Protein AF-E3S0K4-F1 (afdb_monomer_lite)

Organism: Pyrenophora teres f. teres (strain 0-1) (NCBI:txid861557)

pLDDT: mean 74.63, std 9.48, range [44.75, 89.19]

InterPro domains:
  IPR005828 Major facilitator, sugar transporter-like [PF00083] (2-186)
  IPR036259 MFS transporter superfamily [G3DSA:1.20.1250.20] (1-187)
  IPR036259 MFS transporter superfamily [SSF103473] (3-163)
  IPR050360 Major Facilitator Superfamily Sugar Transporters [PTHR48022] (2-186)

Structure (mmCIF, N/CA/C/O backbone):
data_AF-E3S0K4-F1
#
_entry.id   AF-E3S0K4-F1
#
loop_
_atom_site.group_PDB
_atom_site.id
_atom_site.type_symbol
_atom_site.label_atom_id
_atom_site.label_alt_id
_atom_site.label_comp_id
_atom_site.label_asym_id
_atom_site.label_entity_id
_atom_site.label_seq_id
_atom_site.pdbx_PDB_ins_code
_atom_site.Cartn_x
_atom_site.Cartn_y
_atom_site.Cartn_z
_atom_site.occupancy
_atom_site.B_iso_or_equiv
_atom_site.auth_seq_id
_atom_site.auth_comp_id
_atom_site.auth_asym_id
_atom_site.auth_atom_id
_atom_site.pdbx_PDB_model_num
ATOM 1 N N . MET A 1 1 ? -20.816 -3.862 -10.259 1.00 51.91 1 MET A N 1
ATOM 2 C CA . MET A 1 1 ? -21.942 -4.823 -10.329 1.00 51.91 1 MET A CA 1
ATOM 3 C C . MET A 1 1 ? -21.610 -6.116 -9.581 1.00 51.91 1 MET A C 1
ATOM 5 O O . MET A 1 1 ? -22.264 -6.373 -8.584 1.00 51.91 1 MET A O 1
ATOM 9 N N . VAL A 1 2 ? -20.545 -6.853 -9.931 1.00 68.25 2 VAL A N 1
ATOM 10 C CA . VAL A 1 2 ? -20.122 -8.075 -9.196 1.00 68.25 2 VAL A CA 1
ATOM 11 C C . VAL A 1 2 ? -19.828 -7.824 -7.703 1.00 68.25 2 VAL A C 1
ATOM 13 O O . VAL A 1 2 ? -20.267 -8.593 -6.857 1.00 68.25 2 VAL A O 1
ATOM 16 N N . LEU A 1 3 ? -19.185 -6.699 -7.358 1.00 69.00 3 LEU A N 1
ATOM 17 C CA . LEU A 1 3 ? -18.918 -6.324 -5.958 1.00 69.00 3 LEU A CA 1
ATOM 18 C C . LEU A 1 3 ? -20.193 -6.083 -5.124 1.00 69.00 3 LEU A C 1
ATOM 20 O O . LEU A 1 3 ? -20.216 -6.416 -3.946 1.00 69.00 3 LEU A O 1
ATOM 24 N N . LEU A 1 4 ? -21.263 -5.552 -5.732 1.00 71.69 4 LEU A N 1
ATOM 25 C CA . LEU A 1 4 ? -22.536 -5.302 -5.036 1.00 71.69 4 LEU A CA 1
ATOM 26 C C . LEU A 1 4 ? -23.267 -6.609 -4.712 1.00 71.69 4 LEU A C 1
ATOM 28 O O . LEU A 1 4 ? -23.851 -6.733 -3.644 1.00 71.69 4 LEU A O 1
ATOM 32 N N . ILE A 1 5 ? -23.188 -7.594 -5.611 1.00 74.62 5 ILE A N 1
ATOM 33 C CA . ILE A 1 5 ? -23.766 -8.927 -5.399 1.00 74.62 5 ILE A CA 1
ATOM 34 C C . ILE A 1 5 ? -22.971 -9.681 -4.320 1.00 74.62 5 ILE A C 1
ATOM 36 O O . ILE A 1 5 ? -23.561 -10.320 -3.452 1.00 74.62 5 ILE A O 1
ATOM 40 N N . GLY A 1 6 ? -21.639 -9.548 -4.322 1.00 68.62 6 GLY A N 1
ATOM 41 C CA . GLY A 1 6 ? -20.768 -10.140 -3.303 1.00 68.62 6 GLY A CA 1
ATOM 42 C C . GLY A 1 6 ? -21.002 -9.590 -1.891 1.00 68.62 6 GLY A C 1
ATOM 43 O O . GLY A 1 6 ? -20.913 -10.346 -0.929 1.00 68.62 6 GLY A O 1
ATOM 44 N N . CYS A 1 7 ? -21.382 -8.315 -1.750 1.00 68.62 7 CYS A N 1
ATOM 45 C CA . CYS A 1 7 ? -21.678 -7.712 -0.444 1.00 68.62 7 CYS A CA 1
ATOM 46 C C . CYS A 1 7 ? -22.851 -8.368 0.300 1.00 68.62 7 CYS A C 1
ATOM 48 O O . CYS A 1 7 ? -22.870 -8.309 1.522 1.00 68.62 7 CYS A O 1
ATOM 50 N N . ILE A 1 8 ? -23.792 -9.016 -0.395 1.00 69.25 8 ILE A N 1
ATOM 51 C CA . ILE A 1 8 ? -24.928 -9.709 0.243 1.00 69.25 8 ILE A CA 1
ATOM 52 C C . ILE A 1 8 ? -24.454 -10.963 1.003 1.00 69.25 8 ILE A C 1
ATOM 54 O O . ILE A 1 8 ? -25.080 -11.384 1.970 1.00 69.25 8 ILE A O 1
ATOM 58 N N . TRP A 1 9 ? -23.333 -11.553 0.576 1.00 68.12 9 TRP A N 1
ATOM 59 C CA . TRP A 1 9 ? -22.774 -12.782 1.147 1.00 68.12 9 TRP A CA 1
ATOM 60 C C . TRP A 1 9 ? -21.689 -12.521 2.195 1.00 68.12 9 TRP A C 1
ATOM 62 O O . TRP A 1 9 ? -21.294 -13.435 2.920 1.00 68.12 9 TRP A O 1
ATOM 72 N N . VAL A 1 10 ? -21.191 -11.286 2.282 1.00 69.88 10 VAL A N 1
ATOM 73 C CA . VAL A 1 10 ? -20.183 -10.904 3.269 1.00 69.88 10 VAL A CA 1
ATOM 74 C C . VAL A 1 10 ? -20.877 -10.689 4.608 1.00 69.88 10 VAL A C 1
ATOM 76 O O . VAL A 1 10 ? -21.697 -9.788 4.760 1.00 69.88 10 VAL A O 1
ATOM 79 N N . LEU A 1 11 ? -20.528 -11.528 5.584 1.00 66.75 11 LEU A N 1
ATOM 80 C CA . LEU A 1 11 ? -20.919 -11.333 6.977 1.00 66.75 11 LEU A CA 1
ATOM 81 C C . LEU A 1 11 ? -20.464 -9.942 7.434 1.00 66.75 11 LEU A C 1
ATOM 83 O O . LEU A 1 11 ? -19.322 -9.541 7.194 1.00 66.75 11 LEU A O 1
ATOM 87 N N . GLU A 1 12 ? -21.357 -9.206 8.089 1.00 71.62 12 GLU A N 1
ATOM 88 C CA . GLU A 1 12 ? -21.023 -7.896 8.641 1.00 71.62 12 GLU A CA 1
ATOM 89 C C . GLU A 1 12 ? -19.858 -8.007 9.634 1.00 71.62 12 GLU A C 1
ATOM 91 O O . GLU A 1 12 ? -19.712 -8.997 10.355 1.00 71.62 12 GLU A O 1
ATOM 96 N N . SER A 1 13 ? -19.008 -6.976 9.680 1.00 75.31 13 SER A N 1
ATOM 97 C CA . SER A 1 13 ? -17.851 -6.969 10.577 1.00 75.31 13 SER A CA 1
ATOM 98 C C . SER A 1 13 ? -18.307 -7.093 12.042 1.00 75.31 13 SER A C 1
ATOM 100 O O . SER A 1 13 ? -19.064 -6.230 12.503 1.00 75.31 13 SER A O 1
ATOM 102 N N . PRO A 1 14 ? -17.802 -8.078 12.817 1.00 72.56 14 PRO A N 1
ATOM 103 C CA . PRO A 1 14 ? -18.134 -8.241 14.237 1.00 72.56 14 PRO A CA 1
ATOM 104 C C . PRO A 1 14 ? -17.930 -6.957 15.049 1.00 72.56 14 PRO A C 1
ATOM 106 O O . PRO A 1 14 ? -18.747 -6.616 15.903 1.00 72.56 14 PRO A O 1
ATOM 109 N N . ARG A 1 15 ? -16.888 -6.177 14.719 1.00 77.94 15 ARG A N 1
ATOM 110 C CA . ARG A 1 15 ? -16.594 -4.882 15.353 1.00 77.94 15 ARG A CA 1
ATOM 111 C C . ARG A 1 15 ? -17.721 -3.865 15.152 1.00 77.94 15 ARG A C 1
ATOM 113 O O . ARG A 1 15 ? -18.048 -3.126 16.077 1.00 77.94 15 ARG A O 1
ATOM 120 N N . TRP A 1 16 ? -18.315 -3.818 13.958 1.00 79.62 16 TRP A N 1
ATOM 121 C CA . TRP A 1 16 ? -19.414 -2.900 13.648 1.00 79.62 16 TRP A CA 1
ATOM 122 C C . TRP A 1 16 ? -20.691 -3.278 14.407 1.00 79.62 16 TRP A C 1
ATOM 124 O O . TRP A 1 16 ? -21.331 -2.408 14.998 1.00 79.62 16 TRP A O 1
ATOM 134 N N . LEU A 1 17 ? -21.012 -4.574 14.479 1.00 77.50 17 LEU A N 1
ATOM 135 C CA . LEU A 1 17 ? -22.170 -5.071 15.231 1.00 77.50 17 LEU A CA 1
ATOM 136 C C . LEU A 1 17 ? -22.071 -4.750 16.728 1.00 77.50 17 LEU A C 1
ATOM 138 O O . LEU A 1 17 ? -23.043 -4.286 17.327 1.00 77.50 17 LEU A O 1
ATOM 142 N N . ILE A 1 18 ? -20.885 -4.912 17.325 1.00 79.00 18 ILE A N 1
ATOM 143 C CA . ILE A 1 18 ? -20.639 -4.548 18.730 1.00 79.00 18 ILE A CA 1
ATOM 144 C C . ILE A 1 18 ? -20.808 -3.033 18.939 1.00 79.00 18 ILE A C 1
ATOM 146 O O . ILE A 1 18 ? -21.412 -2.619 19.931 1.00 79.00 18 ILE A O 1
ATOM 150 N N . ALA A 1 19 ? -20.348 -2.202 17.997 1.00 76.94 19 ALA A N 1
ATOM 151 C CA . ALA A 1 19 ? -20.503 -0.746 18.062 1.00 76.94 19 ALA A CA 1
ATOM 152 C C . ALA A 1 19 ? -21.972 -0.293 17.967 1.00 76.94 19 ALA A C 1
ATOM 154 O O . ALA A 1 19 ? -22.367 0.655 18.644 1.00 76.94 19 ALA A O 1
ATOM 155 N N . GLN A 1 20 ? -22.805 -1.012 17.210 1.00 80.44 20 GLN A N 1
ATOM 156 C CA . GLN A 1 20 ? -24.251 -0.769 17.096 1.00 80.44 20 GLN A CA 1
ATOM 157 C C . GLN A 1 20 ? -25.074 -1.348 18.261 1.00 80.44 20 GLN A C 1
ATOM 159 O O . GLN A 1 20 ? -26.292 -1.479 18.162 1.00 80.44 20 GLN A O 1
ATOM 164 N N . LYS A 1 21 ? -24.425 -1.721 19.374 1.00 78.81 21 LYS A N 1
ATOM 165 C CA . LYS A 1 21 ? -25.039 -2.386 20.539 1.00 78.81 21 LYS A CA 1
ATOM 166 C C . LYS A 1 21 ? -25.658 -3.764 20.234 1.00 78.81 21 LYS A C 1
ATOM 168 O O . LYS A 1 21 ? -26.307 -4.337 21.105 1.00 78.81 21 LYS A O 1
ATOM 173 N N . ARG A 1 22 ? -25.386 -4.357 19.064 1.00 82.38 22 ARG A N 1
ATOM 174 C CA . ARG A 1 22 ? -25.758 -5.736 18.677 1.00 82.38 22 ARG A CA 1
ATOM 175 C C . ARG A 1 22 ? -24.641 -6.724 19.034 1.00 82.38 22 ARG A C 1
ATOM 177 O O . ARG A 1 22 ? -24.199 -7.538 18.227 1.00 82.38 22 ARG A O 1
ATOM 184 N N . ALA A 1 23 ? -24.179 -6.649 20.282 1.00 77.88 23 ALA A N 1
ATOM 185 C CA . ALA A 1 23 ? -23.131 -7.509 20.828 1.00 77.88 23 ALA A CA 1
ATOM 186 C C . ALA A 1 23 ? -23.374 -9.032 20.663 1.00 77.88 23 ALA A C 1
ATOM 188 O O . ALA A 1 23 ? -22.418 -9.715 20.296 1.00 77.88 23 ALA A O 1
ATOM 189 N N . PRO A 1 24 ? -24.588 -9.589 20.880 1.00 78.88 24 PRO A N 1
ATOM 190 C CA . PRO A 1 24 ? -24.803 -11.035 20.747 1.00 78.88 24 PRO A CA 1
ATOM 191 C C . PRO A 1 24 ? -24.669 -11.536 19.301 1.00 78.88 24 PRO A C 1
ATOM 193 O O . PRO A 1 24 ? -24.187 -12.641 19.073 1.00 78.88 24 PRO A O 1
ATOM 196 N N . GLU A 1 25 ? -25.029 -10.713 18.316 1.00 78.06 25 GLU A N 1
ATOM 197 C CA . GLU A 1 25 ? -24.867 -11.056 16.899 1.00 78.06 25 GLU A CA 1
ATOM 198 C C . GLU A 1 25 ? -23.400 -10.970 16.466 1.00 78.06 25 GLU A C 1
ATOM 200 O O . GLU A 1 25 ? -22.903 -11.855 15.770 1.00 78.06 25 GLU A O 1
ATOM 205 N N . GLY A 1 26 ? -22.673 -9.955 16.950 1.00 75.06 26 GLY A N 1
ATOM 206 C CA . GLY A 1 26 ? -21.225 -9.854 16.756 1.00 75.06 26 GLY A CA 1
ATOM 207 C C . GLY A 1 26 ? -20.469 -11.046 17.350 1.00 75.06 26 GLY A C 1
ATOM 208 O O . GLY A 1 26 ? -19.535 -11.543 16.725 1.00 75.06 26 GLY A O 1
ATOM 209 N N . TRP A 1 27 ? -20.908 -11.550 18.510 1.00 76.12 27 TRP A N 1
ATOM 210 C CA . TRP A 1 27 ? -20.358 -12.760 19.126 1.00 76.12 27 TRP A CA 1
ATOM 211 C C . TRP A 1 27 ? -20.606 -14.013 18.276 1.00 76.12 27 TRP A C 1
ATOM 213 O O . TRP A 1 27 ? -19.677 -14.777 18.031 1.00 76.12 27 TRP A O 1
ATOM 223 N N . ALA A 1 28 ? -21.824 -14.196 17.757 1.00 78.12 28 ALA A N 1
ATOM 224 C CA . ALA A 1 28 ? -22.157 -15.342 16.908 1.00 78.12 28 ALA A CA 1
ATOM 225 C C . ALA A 1 28 ? -21.311 -15.394 15.620 1.00 78.12 28 ALA A C 1
ATOM 227 O O . ALA A 1 28 ? -20.867 -16.468 15.209 1.00 78.12 28 ALA A O 1
ATOM 228 N N . ILE A 1 29 ? -21.049 -14.238 14.998 1.00 75.38 29 ILE A N 1
ATOM 229 C CA . ILE A 1 29 ? -20.183 -14.150 13.811 1.00 75.38 29 ILE A CA 1
ATOM 230 C C . ILE A 1 29 ? -18.714 -14.374 14.184 1.00 75.38 29 ILE A C 1
ATOM 232 O O . ILE A 1 29 ? -18.015 -15.081 13.459 1.00 75.38 29 ILE A O 1
ATOM 236 N N . LEU A 1 30 ? -18.246 -13.824 15.309 1.00 74.19 30 LEU A N 1
ATOM 237 C CA . LEU A 1 30 ? -16.867 -14.013 15.762 1.00 74.19 30 LEU A CA 1
ATOM 238 C C . LEU A 1 30 ? -16.575 -15.481 16.084 1.00 74.19 30 LEU A C 1
ATOM 240 O O . LEU A 1 30 ? -15.568 -16.006 15.623 1.00 74.19 30 LEU A O 1
ATOM 244 N N . ARG A 1 31 ? -17.496 -16.160 16.775 1.00 73.19 31 ARG A N 1
ATOM 245 C CA . ARG A 1 31 ? -17.431 -17.604 17.029 1.00 73.19 31 ARG A CA 1
ATOM 246 C C . ARG A 1 31 ? -17.356 -18.406 15.736 1.00 73.19 31 ARG A C 1
ATOM 248 O O . ARG A 1 31 ? -16.574 -19.337 15.641 1.00 73.19 31 ARG A O 1
ATOM 255 N N . LYS A 1 32 ? -18.142 -18.039 14.719 1.00 74.06 32 LYS A N 1
ATOM 256 C CA . LYS A 1 32 ? -18.103 -18.706 13.408 1.00 74.06 32 LYS A CA 1
ATOM 257 C C . LYS A 1 32 ? -16.769 -18.491 12.680 1.00 74.06 32 LYS A C 1
ATOM 259 O O . LYS A 1 32 ? -16.361 -19.359 11.916 1.00 74.06 32 LYS A O 1
ATOM 264 N N . LEU A 1 33 ? -16.116 -17.347 12.890 1.00 72.25 33 LEU A N 1
ATOM 265 C CA . LEU A 1 33 ? -14.835 -17.004 12.267 1.00 72.25 33 LEU A CA 1
ATOM 266 C C . LEU A 1 33 ? -13.637 -17.651 12.983 1.00 72.25 33 LEU A C 1
ATOM 268 O O . LEU A 1 33 ? -12.694 -18.061 12.317 1.00 72.25 33 LEU A O 1
ATOM 272 N N . HIS A 1 34 ? -13.704 -17.764 14.311 1.00 69.62 34 HIS A N 1
ATOM 273 C CA . HIS A 1 34 ? -12.700 -18.384 15.185 1.00 69.62 34 HIS A CA 1
ATOM 274 C C . HIS A 1 34 ? -13.054 -19.822 15.591 1.00 69.62 34 HIS A C 1
ATOM 276 O O . HIS A 1 34 ? -12.561 -20.319 16.599 1.00 69.62 34 HIS A O 1
ATOM 282 N N . ALA A 1 35 ? -13.922 -20.495 14.831 1.00 62.53 35 ALA A N 1
ATOM 283 C CA . ALA A 1 35 ? -14.285 -21.880 15.099 1.00 62.53 35 ALA A CA 1
ATOM 284 C C . ALA A 1 35 ? -13.073 -22.792 14.843 1.00 62.53 35 ALA A C 1
ATOM 286 O O . ALA A 1 35 ? -12.857 -23.243 13.717 1.00 62.53 35 ALA A O 1
ATOM 287 N N . ASP A 1 36 ? -12.280 -23.039 15.885 1.00 62.38 36 ASP A N 1
ATOM 288 C CA . ASP A 1 36 ? -11.136 -23.946 15.865 1.00 62.38 36 ASP A CA 1
ATOM 289 C C . ASP A 1 36 ? -11.510 -25.265 16.568 1.00 62.38 36 ASP A C 1
ATOM 291 O O . ASP A 1 36 ? -11.954 -25.245 17.717 1.00 62.38 36 ASP A O 1
ATOM 295 N N . PRO A 1 37 ? -11.332 -26.431 15.920 1.00 58.16 37 PRO A N 1
ATOM 296 C CA . PRO A 1 37 ? -11.522 -27.735 16.555 1.00 58.16 37 PRO A CA 1
ATOM 297 C C . PRO A 1 37 ? -10.633 -27.991 17.786 1.00 58.16 37 PRO A C 1
ATOM 299 O O . PRO A 1 37 ? -10.926 -28.914 18.545 1.00 58.16 37 PRO A O 1
ATOM 302 N N . ASN A 1 38 ? -9.554 -27.223 17.976 1.00 58.25 38 ASN A N 1
ATOM 303 C CA . ASN A 1 38 ? -8.592 -27.390 19.071 1.00 58.25 38 ASN A CA 1
ATOM 304 C C . ASN A 1 38 ? -8.799 -26.433 20.262 1.00 58.25 38 ASN A C 1
ATOM 306 O O . ASN A 1 38 ? -8.082 -26.572 21.252 1.00 58.25 38 ASN A O 1
ATOM 310 N N . ASP A 1 39 ? -9.753 -25.495 20.202 1.00 59.09 39 ASP A N 1
ATOM 311 C CA . ASP A 1 39 ? -10.089 -24.578 21.308 1.00 59.09 39 ASP A CA 1
ATOM 312 C C . ASP A 1 39 ? -11.567 -24.754 21.723 1.00 59.09 39 ASP A C 1
ATOM 314 O O . ASP A 1 39 ? -12.431 -23.966 21.327 1.00 59.09 39 ASP A O 1
ATOM 318 N N . PRO A 1 40 ? -11.894 -25.817 22.489 1.00 60.72 40 PRO A N 1
ATOM 319 C CA . PRO A 1 40 ? -13.268 -26.105 22.905 1.00 60.72 40 PRO A CA 1
ATOM 320 C C . PRO A 1 40 ? -13.854 -25.055 23.864 1.00 60.72 40 PRO A C 1
ATOM 322 O O . PRO A 1 40 ? -15.076 -24.980 23.994 1.00 60.72 40 PRO A O 1
ATOM 325 N N . ASP A 1 41 ? -13.007 -24.245 24.506 1.00 61.81 41 ASP A N 1
ATOM 326 C CA . ASP A 1 41 ? -13.407 -23.208 25.462 1.00 61.81 41 ASP A CA 1
ATOM 327 C C . ASP A 1 41 ? -13.550 -21.815 24.809 1.00 61.81 41 ASP A C 1
ATOM 329 O O . ASP A 1 41 ? -13.949 -20.854 25.474 1.00 61.81 41 ASP A O 1
ATOM 333 N N . GLU A 1 42 ? -13.271 -21.691 23.502 1.00 66.88 42 GLU A N 1
ATOM 334 C CA . GLU A 1 42 ? -13.354 -20.438 22.732 1.00 66.88 42 GLU A CA 1
ATOM 335 C C . GLU A 1 42 ? -12.601 -19.275 23.416 1.00 66.88 42 GLU A C 1
ATOM 337 O O . GLU A 1 42 ? -13.059 -18.120 23.399 1.00 66.88 42 GLU A O 1
ATOM 342 N N . VAL A 1 43 ? -11.472 -19.565 24.072 1.00 67.19 43 VAL A N 1
ATOM 343 C CA . VAL A 1 43 ? -10.770 -18.605 24.944 1.00 67.19 43 VAL A CA 1
ATOM 344 C C . VAL A 1 43 ? -10.201 -17.457 24.120 1.00 67.19 43 VAL A C 1
ATOM 346 O O . VAL A 1 43 ? -10.397 -16.289 24.469 1.00 67.19 43 VAL A O 1
ATOM 349 N N . ALA A 1 44 ? -9.580 -17.767 22.979 1.00 69.25 44 ALA A N 1
ATOM 350 C CA . ALA A 1 44 ? -9.032 -16.753 22.078 1.00 69.25 44 ALA A CA 1
ATOM 351 C C . ALA A 1 44 ? -10.132 -15.830 21.522 1.00 69.25 44 ALA A C 1
ATOM 353 O O . ALA A 1 44 ? -9.986 -14.606 21.510 1.00 69.25 44 ALA A O 1
ATOM 354 N N . ALA A 1 45 ? -11.283 -16.398 21.145 1.00 71.75 45 ALA A N 1
ATOM 355 C CA . ALA A 1 45 ? -12.420 -15.628 20.649 1.00 71.75 45 ALA A CA 1
ATOM 356 C C . ALA A 1 45 ? -13.003 -14.701 21.733 1.00 71.75 45 ALA A C 1
ATOM 358 O O . ALA A 1 45 ? -13.337 -13.546 21.447 1.00 71.75 45 ALA A O 1
ATOM 359 N N . HIS A 1 46 ? -13.098 -15.169 22.983 1.00 74.38 46 HIS A N 1
ATOM 360 C CA . HIS A 1 46 ? -13.549 -14.355 24.118 1.00 74.38 46 HIS A CA 1
ATOM 361 C C . HIS A 1 46 ? -12.601 -13.192 24.413 1.00 74.38 46 HIS A C 1
ATOM 363 O O . HIS A 1 46 ? -13.063 -12.068 24.646 1.00 74.38 46 HIS A O 1
ATOM 369 N N . GLU A 1 47 ? -11.292 -13.437 24.394 1.00 77.00 47 GLU A N 1
ATOM 370 C CA . GLU A 1 47 ? -10.293 -12.389 24.596 1.00 77.00 47 GLU A CA 1
ATOM 371 C C . GLU A 1 47 ? -10.371 -11.324 23.501 1.00 77.00 47 GLU A C 1
ATOM 373 O O . GLU A 1 47 ? -10.424 -10.129 23.812 1.00 77.00 47 GLU A O 1
ATOM 378 N N . GLU A 1 48 ? -10.466 -11.727 22.233 1.00 78.12 48 GLU A N 1
ATOM 379 C CA . GLU A 1 48 ? -10.635 -10.794 21.118 1.00 78.12 48 GLU A CA 1
ATOM 380 C C . GLU A 1 48 ? -11.925 -9.978 21.232 1.00 78.12 48 GLU A C 1
ATOM 382 O O . GLU A 1 48 ? -11.916 -8.754 21.057 1.00 78.12 48 GLU A O 1
ATOM 387 N N . PHE A 1 49 ? -13.043 -10.623 21.572 1.00 79.69 49 PHE A N 1
ATOM 388 C CA . PHE A 1 49 ? -14.322 -9.943 21.770 1.00 79.69 49 PHE A CA 1
ATOM 389 C C . PHE A 1 49 ? -14.246 -8.906 22.893 1.00 79.69 49 PHE A C 1
ATOM 391 O O . PHE A 1 49 ? -14.740 -7.779 22.760 1.00 79.69 49 PHE A O 1
ATOM 398 N N . TYR A 1 50 ? -13.593 -9.263 23.998 1.00 82.12 50 TYR A N 1
ATOM 399 C CA . TYR A 1 50 ? -13.388 -8.369 25.128 1.00 82.12 50 TYR A CA 1
ATOM 400 C C . TYR A 1 50 ? -12.493 -7.179 24.762 1.00 82.12 50 TYR A C 1
ATOM 402 O O . TYR A 1 50 ? -12.820 -6.035 25.102 1.00 82.12 50 TYR A O 1
ATOM 410 N N . GLN A 1 51 ? -11.405 -7.416 24.024 1.00 82.56 51 GLN A N 1
ATOM 411 C CA . GLN A 1 51 ? -10.527 -6.359 23.515 1.00 82.56 51 GLN A CA 1
ATOM 412 C C . GLN A 1 51 ? -11.279 -5.413 22.572 1.00 82.56 51 GLN A C 1
ATOM 414 O O . GLN A 1 51 ? -11.216 -4.194 22.754 1.00 82.56 51 GLN A O 1
ATOM 419 N N . MET A 1 52 ? -12.060 -5.951 21.628 1.00 81.06 52 MET A N 1
ATOM 420 C CA . MET A 1 52 ? -12.891 -5.159 20.715 1.00 81.06 52 MET A CA 1
ATOM 421 C C . MET A 1 52 ? -13.896 -4.290 21.473 1.00 81.06 52 MET A C 1
ATOM 423 O O . MET A 1 52 ? -14.004 -3.092 21.201 1.00 81.06 52 MET A O 1
ATOM 427 N N . LYS A 1 53 ? -14.598 -4.855 22.463 1.00 81.88 53 LYS A N 1
ATOM 428 C CA . LYS A 1 53 ? -15.567 -4.118 23.284 1.00 81.88 53 LYS A CA 1
ATOM 429 C C . LYS A 1 53 ? -14.904 -2.984 24.069 1.00 81.88 53 LYS A C 1
ATOM 431 O O . LYS A 1 53 ? -15.409 -1.862 24.052 1.00 81.88 53 LYS A O 1
ATOM 436 N N . LYS A 1 54 ? -13.756 -3.247 24.705 1.00 82.81 54 LYS A N 1
ATOM 437 C CA . LYS A 1 54 ? -12.973 -2.216 25.407 1.00 82.81 54 LYS A CA 1
ATOM 438 C C . LYS A 1 54 ? -12.497 -1.113 24.470 1.00 82.81 54 LYS A C 1
ATOM 440 O O . LYS A 1 54 ? -12.559 0.060 24.833 1.00 82.81 54 LYS A O 1
ATOM 445 N N . GLN A 1 55 ? -12.033 -1.469 23.275 1.00 80.88 55 GLN A N 1
ATOM 446 C CA . GLN A 1 55 ? -11.569 -0.488 22.303 1.00 80.88 55 GLN A CA 1
ATOM 447 C C . GLN A 1 55 ? -12.717 0.409 21.825 1.00 80.88 55 GLN A C 1
ATOM 449 O O . GLN A 1 55 ? -12.547 1.621 21.767 1.00 80.88 55 GLN A O 1
ATOM 454 N N . ILE A 1 56 ? -13.897 -0.158 21.565 1.00 80.81 56 ILE A N 1
ATOM 455 C CA . ILE A 1 56 ? -15.097 0.604 21.190 1.00 80.81 56 ILE A CA 1
ATOM 456 C C . ILE A 1 56 ? -15.542 1.528 22.329 1.00 80.81 56 ILE A C 1
ATOM 458 O O . ILE A 1 56 ? -15.904 2.673 22.082 1.00 80.81 56 ILE A O 1
ATOM 462 N N . GLU A 1 57 ? -15.479 1.077 23.583 1.00 80.69 57 GLU A N 1
ATOM 463 C CA . GLU A 1 57 ? -15.810 1.920 24.736 1.00 80.69 57 GLU A CA 1
ATOM 464 C C . GLU A 1 57 ? -14.833 3.100 24.890 1.00 80.69 57 GLU A C 1
ATOM 466 O O . GLU A 1 57 ? -15.248 4.222 25.187 1.00 80.69 57 GLU A O 1
ATOM 471 N N . LEU A 1 58 ? -13.538 2.871 24.648 1.00 79.19 58 LEU A N 1
ATOM 472 C CA . LEU A 1 58 ? -12.522 3.927 24.611 1.00 79.19 58 LEU A CA 1
ATOM 473 C C . LEU A 1 58 ? -12.717 4.878 23.427 1.00 79.19 58 LEU A C 1
ATOM 475 O O . LEU A 1 58 ? -12.513 6.083 23.576 1.00 79.19 58 LEU A O 1
ATOM 479 N N . GLU A 1 59 ? -13.099 4.357 22.262 1.00 74.12 59 GLU A N 1
ATOM 480 C CA . GLU A 1 59 ? -13.428 5.160 21.084 1.00 74.12 59 GLU A CA 1
ATOM 481 C C . GLU A 1 59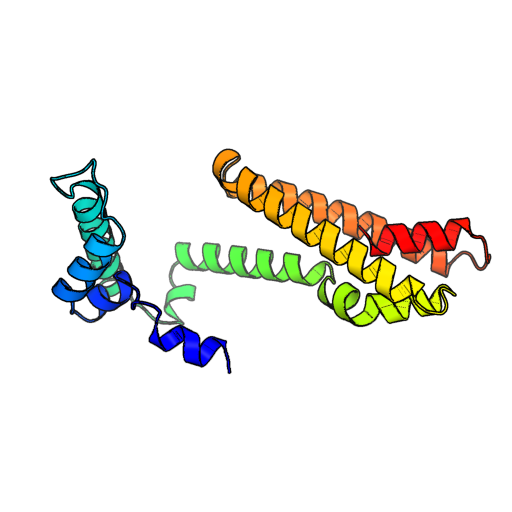 ? -14.650 6.042 21.373 1.00 74.12 59 GLU A C 1
ATOM 483 O O . GLU A 1 59 ? -14.571 7.235 21.125 1.00 74.12 59 GLU A O 1
ATOM 488 N N . LEU A 1 60 ? -15.708 5.518 22.001 1.00 73.75 60 LEU A N 1
ATOM 489 C CA . LEU A 1 60 ? -16.927 6.266 22.349 1.00 73.75 60 LEU A CA 1
ATOM 490 C C . LEU A 1 60 ? -16.693 7.366 23.401 1.00 73.75 60 LEU A C 1
ATOM 492 O O . LEU A 1 60 ? -17.366 8.395 23.384 1.00 73.75 60 LEU A O 1
ATOM 496 N N . LYS A 1 61 ? -15.756 7.149 24.336 1.00 70.75 61 LYS A N 1
ATOM 497 C CA . LYS A 1 61 ? -15.373 8.140 25.360 1.00 70.75 61 LYS A CA 1
ATOM 498 C C . LYS A 1 61 ? -14.505 9.268 24.800 1.00 70.75 61 LYS A C 1
ATOM 500 O O . LYS A 1 61 ? -14.494 10.361 25.361 1.00 70.75 61 LYS A O 1
ATOM 505 N N . ASN A 1 62 ? -13.765 9.012 23.724 1.00 66.06 62 ASN A N 1
ATOM 506 C CA . ASN A 1 62 ? -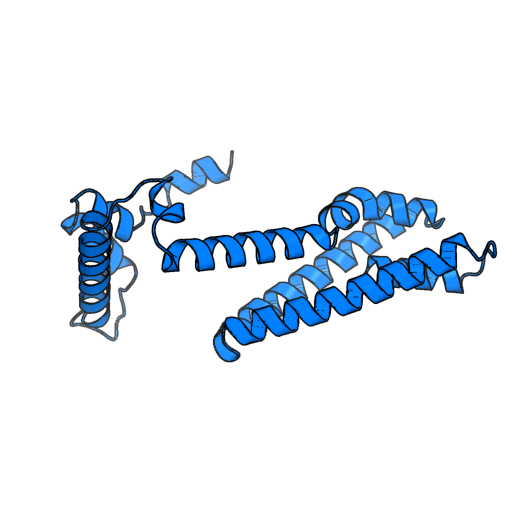12.988 10.031 23.034 1.00 66.06 62 ASN A CA 1
ATOM 507 C C . ASN A 1 62 ? -13.874 10.727 21.996 1.00 66.06 62 ASN A C 1
ATOM 509 O O . ASN A 1 62 ? -14.708 10.097 21.363 1.00 66.06 62 ASN A O 1
ATOM 513 N N . ALA A 1 63 ? -13.704 12.034 21.789 1.00 57.34 63 ALA A N 1
ATOM 514 C CA . ALA A 1 63 ? -14.480 12.751 20.780 1.00 57.34 63 ALA A CA 1
ATOM 515 C C . ALA A 1 63 ? -14.246 12.124 19.391 1.00 57.34 63 ALA A C 1
ATOM 517 O O . ALA A 1 63 ? -13.156 12.242 18.831 1.00 57.34 63 ALA A O 1
ATOM 518 N N . THR A 1 64 ? -15.246 11.443 18.830 1.00 60.75 64 THR A N 1
ATOM 519 C CA . THR A 1 64 ? -15.201 10.837 17.493 1.00 60.75 64 THR A CA 1
ATOM 520 C C . THR A 1 64 ? -15.781 11.814 16.479 1.00 60.75 64 THR A C 1
ATOM 522 O O . THR A 1 64 ? -16.972 11.788 16.179 1.00 60.75 64 THR A O 1
ATOM 525 N N . GLY A 1 65 ? -14.953 12.715 15.959 1.00 65.50 65 GLY A N 1
ATOM 526 C CA . GLY A 1 65 ? -15.335 13.603 14.867 1.00 65.50 65 GLY A CA 1
ATOM 527 C C . GLY A 1 65 ? -14.196 13.729 13.868 1.00 65.50 65 GLY A C 1
ATOM 528 O O . GLY A 1 65 ? -13.029 13.662 14.240 1.00 65.50 65 GLY A O 1
ATOM 529 N N . TYR A 1 66 ? -14.503 13.976 12.596 1.00 63.75 66 TYR A N 1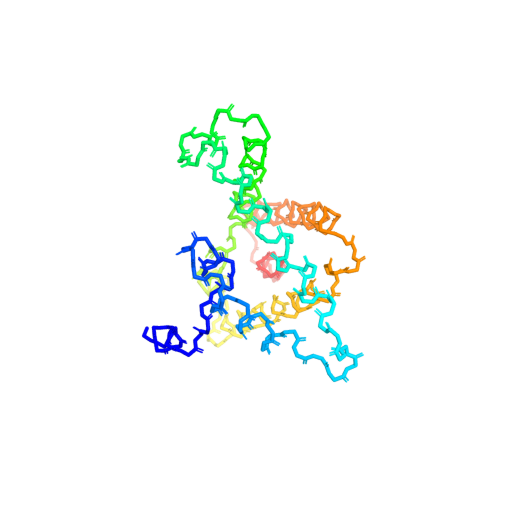
ATOM 530 C CA . TYR A 1 66 ? -13.468 14.236 11.583 1.00 63.75 66 TYR A CA 1
ATOM 531 C C . TYR A 1 66 ? -12.516 15.379 11.994 1.00 63.75 66 TYR A C 1
ATOM 533 O O . TYR A 1 66 ? -11.342 15.376 11.636 1.00 63.75 66 TYR A O 1
ATOM 541 N N . LEU A 1 67 ? -13.002 16.316 12.816 1.00 66.75 67 LEU A N 1
ATOM 542 C CA . LEU A 1 67 ? -12.229 17.427 13.371 1.00 66.75 67 LEU A CA 1
ATOM 543 C C . LEU A 1 67 ? -11.374 17.048 14.596 1.00 66.75 67 LEU A C 1
ATOM 545 O O . LEU A 1 67 ? -10.328 17.660 14.811 1.00 66.75 67 LEU A O 1
ATOM 549 N N . SER A 1 68 ? -11.752 16.031 15.380 1.00 66.88 68 SER A N 1
ATOM 550 C CA . SER A 1 68 ? -10.983 15.615 16.568 1.00 66.88 68 SER A CA 1
ATOM 551 C C . SER A 1 68 ? -9.662 14.933 16.200 1.00 66.88 68 SER A C 1
ATOM 553 O O . SER A 1 68 ? -8.691 14.982 16.957 1.00 66.88 68 SER A O 1
ATOM 555 N N . ILE A 1 69 ? -9.580 14.409 14.975 1.00 68.81 69 ILE A N 1
ATOM 556 C CA . ILE A 1 69 ? -8.351 13.907 14.355 1.00 68.81 69 ILE A CA 1
ATOM 557 C C . ILE A 1 69 ? -7.245 14.978 14.355 1.00 68.81 69 ILE A C 1
ATOM 559 O O . ILE A 1 69 ? -6.078 14.658 14.591 1.00 68.81 69 ILE A O 1
ATOM 563 N N . PHE A 1 70 ? -7.604 16.250 14.145 1.00 67.00 70 PHE A N 1
ATOM 564 C CA . PHE A 1 70 ? -6.663 17.376 14.164 1.00 67.00 70 PHE A CA 1
ATOM 565 C C . PHE A 1 70 ? -6.370 17.903 15.574 1.00 67.00 70 PHE A C 1
ATOM 567 O O . PHE A 1 70 ? -5.357 18.568 15.784 1.00 67.00 70 PHE A O 1
ATOM 574 N N . GLN A 1 71 ? -7.214 17.595 16.556 1.00 69.25 71 GLN A N 1
ATOM 575 C CA . GLN A 1 71 ? -7.043 18.058 17.934 1.00 69.25 71 GLN A CA 1
ATOM 576 C C . GLN A 1 71 ? -6.074 17.153 18.707 1.00 69.25 71 GLN A C 1
ATOM 578 O O . GLN A 1 71 ? -5.203 17.634 19.436 1.00 69.25 71 GLN A O 1
ATOM 583 N N . THR A 1 72 ? -6.138 15.835 18.500 1.00 76.31 72 THR A N 1
ATOM 584 C CA . THR A 1 72 ? -5.270 14.891 19.216 1.00 76.31 72 THR A CA 1
ATOM 585 C C . THR A 1 72 ? -3.887 14.771 18.547 1.00 76.31 72 THR A C 1
ATOM 587 O O . THR A 1 72 ? -3.790 14.407 17.373 1.00 76.31 72 THR A O 1
ATOM 590 N N . PRO A 1 73 ? -2.767 15.014 19.261 1.00 74.94 73 PRO A N 1
ATOM 591 C CA . PRO A 1 73 ? -1.412 14.913 18.694 1.00 74.94 73 PRO A CA 1
ATOM 592 C C . PRO A 1 73 ? -1.066 13.509 18.170 1.00 74.94 73 PRO A C 1
ATOM 594 O O . PRO A 1 73 ? -0.412 13.379 17.134 1.00 74.94 73 PRO A O 1
ATOM 597 N N . ALA A 1 74 ? -1.550 12.455 18.834 1.00 76.31 74 ALA A N 1
ATOM 598 C CA . ALA A 1 74 ? -1.337 11.074 18.402 1.00 76.31 74 ALA A CA 1
ATOM 599 C C . ALA A 1 74 ? -2.029 10.755 17.062 1.00 76.31 74 ALA A C 1
ATOM 601 O O . ALA A 1 74 ? -1.426 10.107 16.203 1.00 76.31 74 ALA A O 1
ATOM 602 N N . TYR A 1 75 ? -3.262 11.235 16.855 1.00 77.25 75 TYR A N 1
ATOM 603 C CA . TYR A 1 75 ? -3.996 11.025 15.602 1.00 77.25 75 TYR A CA 1
ATOM 604 C C . TYR A 1 75 ? -3.404 11.836 14.451 1.00 77.25 75 TYR A C 1
ATOM 606 O O . TYR A 1 75 ? -3.188 11.273 13.379 1.00 77.25 75 TYR A O 1
ATOM 614 N N . ARG A 1 76 ? -2.997 13.088 14.693 1.00 79.19 76 ARG A N 1
ATOM 615 C CA . ARG A 1 76 ? -2.289 13.911 13.698 1.00 79.19 76 ARG A CA 1
ATOM 616 C C . ARG A 1 76 ? -1.070 13.209 13.111 1.00 79.19 76 ARG A C 1
ATOM 618 O O . ARG A 1 76 ? -0.944 13.110 11.895 1.00 79.19 76 ARG A O 1
ATOM 625 N N . LYS A 1 77 ? -0.186 12.670 13.961 1.00 81.00 77 LYS A N 1
ATOM 626 C CA . LYS A 1 77 ? 1.027 11.978 13.495 1.00 81.00 77 LYS A CA 1
ATOM 627 C C . LYS A 1 77 ? 0.695 10.771 12.612 1.00 81.00 77 LYS A C 1
ATOM 629 O O . LYS A 1 77 ? 1.356 10.562 11.600 1.00 81.00 77 LYS A O 1
ATOM 634 N N . ARG A 1 78 ? -0.337 9.998 12.968 1.00 82.81 78 ARG A N 1
ATOM 635 C CA . ARG A 1 78 ? -0.796 8.850 12.166 1.00 82.81 78 ARG A CA 1
ATOM 636 C C . ARG A 1 78 ? -1.326 9.295 10.803 1.00 82.81 78 ARG A C 1
ATOM 638 O O . ARG A 1 78 ? -0.940 8.704 9.800 1.00 82.81 78 ARG A O 1
ATOM 645 N N . VAL A 1 79 ? -2.127 10.361 10.767 1.00 84.94 79 VAL A N 1
ATOM 646 C CA . VAL A 1 79 ? -2.662 10.922 9.517 1.00 84.94 79 VAL A CA 1
ATOM 647 C C . VAL A 1 79 ? -1.542 11.411 8.612 1.00 84.94 79 VAL A C 1
ATOM 649 O O . VAL A 1 79 ? -1.484 10.984 7.464 1.00 84.94 79 VAL A O 1
ATOM 652 N N . TYR A 1 80 ? -0.608 12.217 9.121 1.00 86.25 80 TYR A N 1
ATOM 653 C CA . TYR A 1 80 ? 0.512 12.710 8.315 1.00 86.25 80 TYR A CA 1
ATOM 654 C C . TYR A 1 80 ? 1.341 11.579 7.710 1.00 86.25 80 TYR A C 1
ATOM 656 O O . TYR A 1 80 ? 1.643 11.622 6.522 1.00 86.25 80 TYR A O 1
ATOM 664 N N . ILE A 1 81 ? 1.659 10.544 8.492 1.00 86.31 81 ILE A N 1
ATOM 665 C CA . ILE A 1 81 ? 2.394 9.377 7.990 1.00 86.31 81 ILE A CA 1
ATOM 666 C C . ILE A 1 81 ? 1.577 8.650 6.916 1.00 86.31 81 ILE A C 1
ATOM 668 O O . ILE A 1 81 ? 2.123 8.318 5.869 1.00 86.31 81 ILE A O 1
ATOM 672 N N . SER A 1 82 ? 0.276 8.433 7.130 1.00 85.19 82 SER A N 1
ATOM 673 C CA . SER A 1 82 ? -0.575 7.754 6.143 1.00 85.19 82 SER A CA 1
ATOM 674 C C . SER A 1 82 ? -0.719 8.542 4.838 1.00 85.19 82 SER A C 1
ATOM 676 O O . SER A 1 82 ? -0.554 7.970 3.763 1.00 85.19 82 SER A O 1
ATOM 678 N N . CYS A 1 83 ? -0.931 9.859 4.919 1.00 88.25 83 CYS A N 1
ATOM 679 C CA . CYS A 1 83 ? -0.995 10.737 3.756 1.00 88.25 83 CYS A CA 1
ATOM 680 C C . CYS A 1 83 ? 0.344 10.772 3.023 1.00 88.25 83 CYS A C 1
ATOM 682 O O . CYS A 1 83 ? 0.363 10.703 1.801 1.00 88.25 83 CYS A O 1
ATOM 684 N N . PHE A 1 84 ? 1.460 10.833 3.753 1.00 87.31 84 PHE A N 1
ATOM 685 C CA . PHE A 1 84 ? 2.792 10.822 3.158 1.00 87.31 84 PHE A CA 1
ATOM 686 C C . PHE A 1 84 ? 3.088 9.504 2.440 1.00 87.31 84 PHE A C 1
ATOM 688 O O . PHE A 1 84 ? 3.577 9.529 1.317 1.00 87.31 84 PHE A O 1
ATOM 695 N N . ILE A 1 85 ? 2.752 8.360 3.043 1.00 85.50 85 ILE A N 1
ATOM 696 C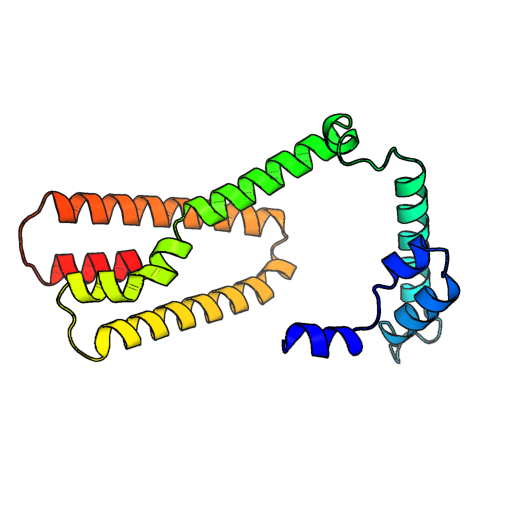 CA . ILE A 1 85 ? 2.917 7.046 2.404 1.00 85.50 85 ILE A CA 1
ATOM 697 C C . ILE A 1 85 ? 2.052 6.957 1.146 1.00 85.50 85 ILE A C 1
ATOM 699 O O . ILE A 1 85 ? 2.533 6.517 0.107 1.00 85.50 85 ILE A O 1
ATOM 703 N N . HIS A 1 86 ? 0.796 7.404 1.214 1.00 86.44 86 HIS A N 1
ATOM 704 C CA . HIS A 1 86 ? -0.097 7.379 0.058 1.00 86.44 86 HIS A CA 1
ATOM 705 C C . HIS A 1 86 ? 0.385 8.313 -1.058 1.00 86.44 86 HIS A C 1
ATOM 707 O O . HIS A 1 86 ? 0.372 7.942 -2.229 1.00 86.44 86 HIS A O 1
ATOM 713 N N . TYR A 1 87 ? 0.860 9.504 -0.698 1.00 87.50 87 TYR A N 1
ATOM 714 C CA . TYR A 1 87 ? 1.484 10.430 -1.633 1.00 87.50 87 TYR A CA 1
ATOM 715 C C . TYR A 1 87 ? 2.725 9.809 -2.277 1.00 87.50 87 TYR A C 1
ATOM 717 O O . TYR A 1 87 ? 2.813 9.777 -3.497 1.00 87.50 87 TYR A O 1
ATOM 725 N N . ALA A 1 88 ? 3.639 9.248 -1.482 1.00 83.44 88 ALA A N 1
ATOM 726 C CA . ALA A 1 88 ? 4.853 8.613 -1.982 1.00 83.44 88 ALA A CA 1
ATOM 727 C C . ALA A 1 88 ? 4.543 7.439 -2.925 1.00 83.44 88 ALA A C 1
ATOM 729 O O . ALA A 1 88 ? 5.195 7.304 -3.953 1.00 83.44 88 ALA A O 1
ATOM 730 N N . ALA A 1 89 ? 3.514 6.641 -2.620 1.00 82.56 89 ALA A N 1
ATOM 731 C CA . ALA A 1 89 ? 3.074 5.531 -3.464 1.00 82.56 89 ALA A CA 1
ATOM 732 C C . ALA A 1 89 ? 2.483 5.980 -4.812 1.00 82.56 89 ALA A C 1
ATOM 734 O O . ALA A 1 89 ? 2.599 5.253 -5.790 1.00 82.56 89 ALA A O 1
ATOM 735 N N . ASN A 1 90 ? 1.855 7.159 -4.880 1.00 83.06 90 ASN A N 1
ATOM 736 C CA . ASN A 1 90 ? 1.341 7.713 -6.139 1.00 83.06 90 ASN A CA 1
ATOM 737 C C . ASN A 1 90 ? 2.400 8.533 -6.894 1.00 83.06 90 ASN A C 1
ATOM 739 O O . ASN A 1 90 ? 2.373 8.594 -8.122 1.00 83.06 90 ASN A O 1
ATOM 743 N N . ALA A 1 91 ? 3.343 9.146 -6.175 1.00 81.50 91 ALA A N 1
ATOM 744 C CA . ALA A 1 91 ? 4.415 9.962 -6.739 1.00 81.50 91 ALA A CA 1
ATOM 745 C C . ALA A 1 91 ? 5.402 9.157 -7.598 1.00 81.50 91 ALA A C 1
ATOM 747 O O . ALA A 1 91 ? 6.081 9.743 -8.435 1.00 81.50 91 ALA A O 1
ATOM 748 N N . THR A 1 92 ? 5.449 7.830 -7.446 1.00 77.94 92 THR A N 1
ATOM 749 C CA . THR A 1 92 ? 6.197 6.930 -8.342 1.00 77.94 92 THR A CA 1
ATOM 750 C C . THR A 1 92 ? 5.637 6.895 -9.766 1.00 77.94 92 THR A C 1
ATOM 752 O O . THR A 1 92 ? 6.255 6.310 -10.641 1.00 77.94 92 THR A O 1
ATOM 755 N N . GLY A 1 93 ? 4.464 7.485 -10.027 1.00 74.75 93 GLY A N 1
ATOM 756 C CA . GLY A 1 93 ? 3.903 7.539 -11.377 1.00 74.75 93 GLY A CA 1
ATOM 757 C C . GLY A 1 93 ? 3.348 6.201 -11.867 1.00 74.75 93 GLY A C 1
ATOM 758 O O . GLY A 1 93 ? 3.095 6.052 -13.062 1.00 74.75 93 GLY A O 1
ATOM 759 N N . VAL A 1 94 ? 3.082 5.245 -10.967 1.00 80.50 94 VAL A N 1
ATOM 760 C CA . VAL A 1 94 ? 2.607 3.898 -11.334 1.00 80.50 94 VAL A CA 1
ATOM 761 C C . VAL A 1 94 ? 1.346 3.927 -12.211 1.00 80.50 94 VAL A C 1
ATOM 763 O O . VAL A 1 94 ? 1.189 3.108 -13.113 1.00 80.50 94 VAL A O 1
ATOM 766 N N . LEU A 1 95 ? 0.462 4.913 -12.007 1.00 83.88 95 LEU A N 1
ATOM 767 C CA . LEU A 1 95 ? -0.737 5.112 -12.830 1.00 83.88 95 LEU A CA 1
ATOM 768 C C . LEU A 1 95 ? -0.401 5.536 -14.262 1.00 83.88 95 LEU A C 1
ATOM 770 O O . LEU A 1 95 ? -1.096 5.131 -15.194 1.00 83.88 95 LEU A O 1
ATOM 774 N N . VAL A 1 96 ? 0.651 6.334 -14.443 1.00 81.06 96 VAL A N 1
ATOM 775 C CA . VAL A 1 96 ? 1.123 6.765 -15.762 1.00 81.06 96 VAL A CA 1
ATOM 776 C C . VAL A 1 96 ? 1.693 5.564 -16.506 1.00 81.06 96 VAL A C 1
ATOM 778 O O . VAL A 1 96 ? 1.291 5.316 -17.639 1.00 81.06 96 VAL A O 1
ATOM 781 N N . ILE A 1 97 ? 2.537 4.760 -15.856 1.00 80.50 97 ILE A N 1
ATOM 782 C CA . ILE A 1 97 ? 3.076 3.526 -16.446 1.00 80.50 97 ILE A CA 1
ATOM 783 C C . ILE A 1 97 ? 1.929 2.573 -16.798 1.00 80.50 97 ILE A C 1
ATOM 785 O O . ILE A 1 97 ? 1.854 2.080 -17.920 1.00 80.50 97 ILE A O 1
ATOM 789 N N . ASN A 1 98 ? 0.967 2.361 -15.899 1.00 83.00 98 ASN A N 1
ATOM 790 C CA . ASN A 1 98 ? -0.128 1.430 -16.155 1.00 83.00 98 ASN A CA 1
ATOM 791 C C . ASN A 1 98 ? -1.017 1.855 -17.340 1.00 83.00 98 ASN A C 1
ATOM 793 O O . ASN A 1 98 ? -1.338 1.026 -18.186 1.00 83.00 98 ASN A O 1
ATOM 797 N N . ASN A 1 99 ? -1.352 3.145 -17.451 1.00 85.00 99 ASN A N 1
ATOM 798 C CA . ASN A 1 99 ? -2.231 3.645 -18.515 1.00 85.00 99 ASN A CA 1
ATOM 799 C C . ASN A 1 99 ? -1.506 3.919 -19.843 1.00 85.00 99 ASN A C 1
ATOM 801 O O . ASN A 1 99 ? -2.106 3.772 -20.907 1.00 85.00 99 ASN A O 1
ATOM 805 N N . TYR A 1 100 ? -0.233 4.322 -19.806 1.00 81.56 100 TYR A N 1
ATOM 806 C CA . TYR A 1 100 ? 0.505 4.779 -20.989 1.00 81.56 100 TYR A CA 1
ATOM 807 C C . TYR A 1 100 ? 1.651 3.859 -21.416 1.00 81.56 100 TYR A C 1
ATOM 809 O O . TYR A 1 100 ? 2.259 4.127 -22.451 1.00 81.56 100 TYR A O 1
ATOM 817 N N . SER A 1 101 ? 1.924 2.760 -20.708 1.00 76.06 101 SER A N 1
ATOM 818 C CA . SER A 1 101 ? 2.969 1.775 -21.057 1.00 76.06 101 SER A CA 1
ATOM 819 C C . SER A 1 101 ? 2.891 1.319 -22.513 1.00 76.06 101 SER A C 1
ATOM 821 O O . SER A 1 101 ? 3.887 1.372 -23.229 1.00 76.06 101 SER A O 1
ATOM 823 N N . ILE A 1 102 ? 1.703 0.952 -23.004 1.00 78.94 102 ILE A N 1
ATOM 824 C CA . ILE A 1 102 ? 1.515 0.512 -24.398 1.00 78.94 102 ILE A CA 1
ATOM 825 C C . ILE A 1 102 ? 1.881 1.629 -25.387 1.00 78.94 102 ILE A C 1
ATOM 827 O O . ILE A 1 102 ? 2.529 1.373 -26.401 1.00 78.94 102 ILE A O 1
ATOM 831 N N . THR A 1 103 ? 1.481 2.869 -25.103 1.00 78.38 103 THR A N 1
ATOM 832 C CA . THR A 1 103 ? 1.789 4.034 -25.947 1.00 78.38 103 THR A CA 1
ATOM 833 C C . THR A 1 103 ? 3.275 4.383 -25.893 1.00 78.38 103 THR A C 1
ATOM 835 O O . THR A 1 103 ? 3.866 4.662 -26.933 1.00 78.38 103 THR A O 1
ATOM 838 N N . MET A 1 104 ? 3.909 4.297 -24.720 1.00 75.12 104 MET A N 1
ATOM 839 C CA . MET A 1 104 ? 5.355 4.470 -24.579 1.00 75.12 104 MET A CA 1
ATOM 840 C C . MET A 1 104 ? 6.117 3.423 -25.388 1.00 75.12 104 MET A C 1
ATOM 842 O O . MET A 1 104 ? 6.949 3.788 -26.212 1.00 75.12 104 MET A O 1
ATOM 846 N N . TYR A 1 105 ? 5.778 2.139 -25.259 1.00 73.88 105 TYR A N 1
ATOM 847 C CA . TYR A 1 105 ? 6.410 1.077 -26.045 1.00 73.88 105 TYR A CA 1
ATOM 848 C C . TYR A 1 105 ? 6.204 1.255 -27.557 1.00 73.88 105 TYR A C 1
ATOM 850 O O . TYR A 1 105 ? 7.127 1.002 -28.331 1.00 73.88 105 TYR A O 1
ATOM 858 N N . LYS A 1 106 ? 5.041 1.755 -27.994 1.00 75.19 106 LYS A N 1
ATOM 859 C CA . LYS A 1 106 ? 4.807 2.115 -29.403 1.00 75.19 106 LYS A CA 1
ATOM 860 C C . LYS A 1 106 ? 5.690 3.273 -29.872 1.00 75.19 106 LYS A C 1
ATOM 862 O O . LYS A 1 106 ? 6.250 3.182 -30.961 1.00 75.19 106 LYS A O 1
ATOM 867 N N . ASN A 1 107 ? 5.861 4.319 -29.061 1.00 70.19 107 ASN A N 1
ATOM 868 C CA . ASN A 1 107 ? 6.751 5.447 -29.373 1.00 70.19 107 ASN A CA 1
ATOM 869 C C . ASN A 1 107 ? 8.219 5.022 -29.484 1.00 70.19 107 ASN A C 1
ATOM 871 O O . ASN A 1 107 ? 8.978 5.624 -30.234 1.00 70.19 107 ASN A O 1
ATOM 875 N N . LEU A 1 108 ? 8.606 3.952 -28.788 1.00 68.00 108 LEU A N 1
ATOM 876 C CA . LEU A 1 108 ? 9.920 3.339 -28.938 1.00 68.00 108 LEU A CA 1
ATOM 877 C C . LEU A 1 108 ? 10.099 2.609 -30.281 1.00 68.00 108 LEU A C 1
ATOM 879 O O . LEU A 1 108 ? 11.207 2.183 -30.564 1.00 68.00 108 LEU A O 1
ATOM 883 N N . GLY A 1 109 ? 9.063 2.430 -31.105 1.00 66.81 109 GLY A N 1
ATOM 884 C CA . GLY A 1 109 ? 9.148 1.713 -32.384 1.00 66.81 109 GLY A CA 1
ATOM 885 C C . GLY A 1 109 ? 8.800 0.222 -32.304 1.00 66.81 109 GLY A C 1
ATOM 886 O O . GLY A 1 109 ? 8.981 -0.499 -33.285 1.00 66.81 109 GLY A O 1
ATOM 887 N N . LEU A 1 110 ? 8.277 -0.263 -31.168 1.00 69.44 110 LEU A N 1
ATOM 888 C CA . LEU A 1 110 ? 7.722 -1.617 -31.072 1.00 69.44 110 LEU A CA 1
ATOM 889 C C . LEU A 1 110 ? 6.356 -1.654 -31.770 1.00 69.44 110 LEU A C 1
ATOM 891 O O . LEU A 1 110 ? 5.399 -1.007 -31.341 1.00 69.44 110 LEU A O 1
ATOM 895 N N . THR A 1 111 ? 6.259 -2.430 -32.846 1.00 73.44 111 THR A N 1
ATOM 896 C CA . THR A 1 111 ? 5.039 -2.574 -33.649 1.00 73.44 111 THR A CA 1
ATOM 897 C C . THR A 1 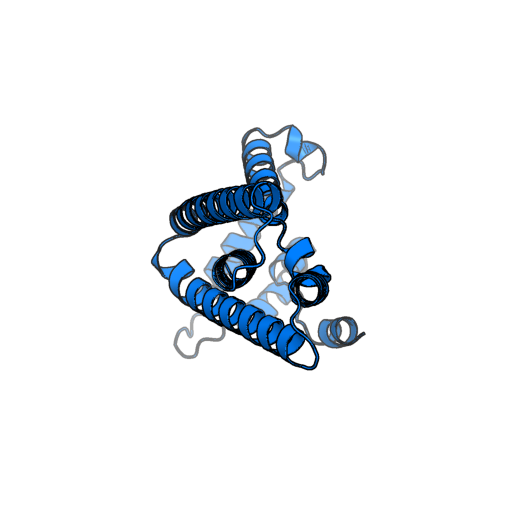111 ? 4.347 -3.918 -33.393 1.00 73.44 111 THR A C 1
ATOM 899 O O . THR A 1 111 ? 4.951 -4.883 -32.921 1.00 73.44 111 THR A O 1
ATOM 902 N N . GLY A 1 112 ? 3.040 -3.982 -33.667 1.00 77.75 112 GLY A N 1
ATOM 903 C CA . GLY A 1 112 ? 2.250 -5.211 -33.546 1.00 77.75 112 GLY A CA 1
ATOM 904 C C . GLY A 1 112 ? 1.906 -5.604 -32.103 1.00 77.75 112 GLY A C 1
ATOM 905 O O . GLY A 1 112 ? 1.427 -4.780 -31.324 1.00 77.75 112 GLY A O 1
ATOM 906 N N . TYR A 1 113 ? 2.106 -6.882 -31.764 1.00 79.06 113 TYR A N 1
ATOM 907 C CA . TYR A 1 113 ? 1.697 -7.491 -30.488 1.00 79.06 113 TYR A CA 1
ATOM 908 C C . TYR A 1 113 ? 2.725 -7.327 -29.353 1.00 79.06 113 TYR A C 1
ATOM 910 O O . TYR A 1 113 ? 2.389 -7.544 -28.188 1.00 79.06 113 TYR A O 1
ATOM 918 N N . LEU A 1 114 ? 3.967 -6.933 -29.666 1.00 78.38 114 LEU A N 1
ATOM 919 C CA . LEU A 1 114 ? 5.045 -6.822 -28.676 1.00 78.38 114 LEU A CA 1
ATOM 920 C C . LEU A 1 114 ? 4.748 -5.839 -27.523 1.00 78.38 114 LEU A C 1
ATOM 922 O O . LEU A 1 114 ? 4.990 -6.225 -26.382 1.00 78.38 114 LEU A O 1
ATOM 926 N N . PRO A 1 115 ? 4.199 -4.623 -27.744 1.00 80.06 115 PRO A N 1
ATOM 927 C CA . PRO A 1 115 ? 3.869 -3.695 -26.654 1.00 80.06 115 PRO A CA 1
ATOM 928 C C . PRO A 1 115 ? 2.905 -4.282 -25.617 1.00 80.06 115 PRO A C 1
ATOM 930 O O . PRO A 1 115 ? 3.059 -4.055 -24.420 1.00 80.06 115 PRO A O 1
ATOM 933 N N . LEU A 1 116 ? 1.920 -5.058 -26.080 1.00 83.44 116 LEU A N 1
ATOM 934 C CA . LEU A 1 116 ? 0.953 -5.714 -25.206 1.00 83.44 116 LEU A CA 1
ATOM 935 C C . LEU A 1 116 ? 1.614 -6.849 -24.419 1.00 83.44 116 LEU A C 1
ATOM 937 O O . LEU A 1 116 ? 1.399 -6.965 -23.218 1.00 83.44 116 LEU A O 1
ATOM 941 N N . LEU A 1 117 ? 2.462 -7.644 -25.077 1.00 84.56 117 LEU A N 1
ATOM 942 C CA . LEU A 1 117 ? 3.200 -8.723 -24.424 1.00 84.56 117 LEU A CA 1
ATOM 943 C C . LEU A 1 117 ? 4.137 -8.189 -23.331 1.00 84.56 117 LEU A C 1
ATOM 945 O O . LEU A 1 117 ? 4.178 -8.754 -22.242 1.00 84.56 117 LEU A O 1
ATOM 949 N N . MET A 1 118 ? 4.823 -7.068 -23.574 1.00 80.50 118 MET A N 1
ATOM 950 C CA . MET A 1 118 ? 5.672 -6.417 -22.567 1.00 80.50 118 MET A CA 1
ATOM 951 C C . MET A 1 118 ? 4.862 -5.914 -21.368 1.00 80.50 118 MET A C 1
ATOM 953 O O . MET A 1 118 ? 5.279 -6.101 -20.227 1.00 80.50 118 MET A O 1
ATOM 957 N N . TYR A 1 119 ? 3.671 -5.361 -21.604 1.00 84.12 119 TYR A N 1
ATOM 958 C CA . TYR A 1 119 ? 2.759 -4.975 -20.528 1.00 84.12 119 TYR A CA 1
ATOM 959 C C . TYR A 1 119 ? 2.248 -6.183 -19.716 1.00 84.12 119 TYR A C 1
ATOM 961 O O . TYR A 1 119 ? 2.181 -6.133 -18.484 1.00 84.12 119 TYR A O 1
ATOM 969 N N . CYS A 1 120 ? 1.938 -7.305 -20.373 1.00 84.81 120 CYS A N 1
ATOM 970 C CA . CYS A 1 120 ? 1.571 -8.549 -19.690 1.00 84.81 120 CYS A CA 1
ATOM 971 C C . CYS A 1 120 ? 2.716 -9.087 -18.818 1.00 84.81 120 CYS A C 1
ATOM 973 O O . CYS A 1 120 ? 2.483 -9.513 -17.690 1.00 84.81 120 CYS A O 1
ATOM 975 N N . VAL A 1 121 ? 3.958 -9.038 -19.305 1.00 86.06 121 VAL A N 1
ATOM 976 C CA . VAL A 1 121 ? 5.133 -9.445 -18.517 1.00 86.06 121 VAL A CA 1
ATOM 977 C C . VAL A 1 121 ? 5.339 -8.512 -17.322 1.00 86.06 121 VAL A C 1
ATOM 979 O O . VAL A 1 121 ? 5.526 -8.997 -16.208 1.00 86.06 121 VAL A O 1
ATOM 982 N N . TYR A 1 122 ? 5.228 -7.196 -17.518 1.00 84.50 122 TYR A N 1
ATOM 983 C CA . TYR A 1 122 ? 5.310 -6.206 -16.438 1.00 84.50 122 TYR A CA 1
ATOM 984 C C . TYR A 1 122 ? 4.286 -6.478 -15.325 1.00 84.50 122 TYR A C 1
ATOM 986 O O . TYR A 1 122 ? 4.636 -6.582 -14.149 1.00 84.50 122 TYR A O 1
ATOM 994 N N . THR A 1 123 ? 3.019 -6.671 -15.695 1.00 85.62 123 THR A N 1
ATOM 995 C CA . THR A 1 123 ? 1.947 -6.957 -14.728 1.00 85.62 123 THR A CA 1
ATOM 996 C C . THR A 1 123 ? 2.135 -8.301 -14.020 1.00 85.62 123 THR A C 1
ATOM 998 O O . THR A 1 123 ? 1.857 -8.395 -12.824 1.00 85.62 123 THR A O 1
ATOM 1001 N N . LEU A 1 124 ? 2.665 -9.320 -14.704 1.00 88.56 124 LEU A N 1
ATOM 1002 C CA . LEU A 1 124 ? 2.986 -10.614 -14.097 1.00 88.56 124 LEU A CA 1
ATOM 1003 C C . LEU A 1 124 ? 4.119 -10.502 -13.066 1.00 88.56 124 LEU A C 1
ATOM 1005 O O . LEU A 1 124 ? 3.997 -11.043 -11.968 1.00 88.56 124 LEU A O 1
ATOM 1009 N N . ILE A 1 125 ? 5.194 -9.777 -13.388 1.00 87.19 125 ILE A N 1
ATOM 1010 C CA . ILE A 1 125 ? 6.303 -9.522 -12.455 1.00 87.19 125 ILE A CA 1
ATOM 1011 C C . ILE A 1 125 ? 5.790 -8.766 -11.225 1.00 87.19 125 ILE A C 1
ATOM 1013 O O . ILE A 1 125 ? 6.087 -9.163 -10.097 1.00 87.19 125 ILE A O 1
ATOM 1017 N N . GLY A 1 126 ? 4.954 -7.742 -11.422 1.00 86.50 126 GLY A N 1
ATOM 1018 C CA . GLY A 1 126 ? 4.313 -7.012 -10.326 1.00 86.50 126 GLY A CA 1
ATOM 1019 C C . GLY A 1 126 ? 3.432 -7.907 -9.446 1.00 86.50 126 GLY A C 1
ATOM 1020 O O . GLY A 1 126 ? 3.489 -7.821 -8.219 1.00 86.50 126 GLY A O 1
ATOM 1021 N N . ALA A 1 127 ? 2.662 -8.818 -10.047 1.00 87.62 127 ALA A N 1
ATOM 1022 C CA . ALA A 1 127 ? 1.829 -9.771 -9.313 1.00 87.62 127 ALA A CA 1
ATOM 1023 C C . ALA A 1 127 ? 2.664 -10.753 -8.473 1.00 87.62 127 ALA A C 1
ATOM 1025 O O . ALA A 1 127 ? 2.348 -10.986 -7.304 1.00 87.62 127 ALA A O 1
ATOM 1026 N N . LEU A 1 128 ? 3.755 -11.286 -9.033 1.00 89.19 128 LEU A N 1
ATOM 1027 C CA . LEU A 1 128 ? 4.689 -12.155 -8.309 1.00 89.19 128 LEU A CA 1
ATOM 1028 C C . LEU A 1 128 ? 5.396 -11.406 -7.172 1.00 89.19 128 LEU A C 1
ATOM 1030 O O . LEU A 1 128 ? 5.513 -11.937 -6.067 1.00 89.19 128 LEU A O 1
ATOM 1034 N N . GLY A 1 129 ? 5.813 -10.160 -7.410 1.00 85.12 129 GLY A N 1
ATOM 1035 C CA . GLY A 1 129 ? 6.402 -9.298 -6.385 1.00 85.12 129 GLY A CA 1
ATOM 1036 C C . GLY A 1 129 ? 5.433 -9.017 -5.235 1.00 85.12 129 GLY A C 1
ATOM 1037 O O . GLY A 1 129 ? 5.820 -9.081 -4.068 1.00 85.12 129 GLY A O 1
ATOM 1038 N N . ASN A 1 130 ? 4.154 -8.791 -5.542 1.00 86.94 130 ASN A N 1
ATOM 1039 C CA . ASN A 1 130 ? 3.120 -8.601 -4.527 1.00 86.94 130 ASN A CA 1
ATOM 1040 C C . ASN A 1 130 ? 2.880 -9.881 -3.708 1.00 86.94 130 ASN A C 1
ATOM 1042 O O . ASN A 1 130 ? 2.792 -9.824 -2.483 1.00 86.94 130 ASN A O 1
ATOM 1046 N N . LEU A 1 131 ? 2.855 -11.048 -4.359 1.00 87.62 131 LEU A N 1
ATOM 1047 C CA . LEU A 1 131 ? 2.743 -12.335 -3.667 1.00 87.62 131 LEU A CA 1
ATOM 1048 C C . LEU A 1 131 ? 3.931 -12.573 -2.724 1.00 87.62 131 LEU A C 1
ATOM 1050 O O . LEU A 1 131 ? 3.750 -12.992 -1.581 1.00 87.62 131 LEU A O 1
ATOM 1054 N N . PHE A 1 132 ? 5.146 -12.257 -3.169 1.00 85.31 132 PHE A N 1
ATOM 1055 C CA . PHE A 1 132 ? 6.333 -12.345 -2.323 1.00 85.31 132 PHE A CA 1
ATOM 1056 C C . PHE A 1 132 ? 6.272 -11.366 -1.142 1.00 85.31 132 PHE A C 1
ATOM 1058 O O . PHE A 1 132 ? 6.633 -11.722 -0.016 1.00 85.31 132 PHE A O 1
ATOM 1065 N N . SER A 1 133 ? 5.772 -10.150 -1.376 1.00 83.31 133 SER A N 1
ATOM 1066 C CA . SER A 1 133 ? 5.574 -9.149 -0.326 1.00 83.31 133 SER A CA 1
ATOM 1067 C C . SER A 1 133 ? 4.588 -9.643 0.735 1.00 83.31 133 SER A C 1
ATOM 1069 O O . SER A 1 133 ? 4.880 -9.540 1.926 1.00 83.31 133 SER A O 1
ATOM 1071 N N . LEU A 1 134 ? 3.486 -10.277 0.319 1.00 84.25 134 LEU A N 1
ATOM 1072 C CA . LEU A 1 134 ? 2.487 -10.862 1.218 1.00 84.25 134 LEU A CA 1
ATOM 1073 C C . LEU A 1 134 ? 3.094 -11.923 2.148 1.00 84.25 134 LEU A C 1
ATOM 1075 O O . LEU A 1 134 ? 2.820 -11.919 3.341 1.00 84.25 134 LEU A O 1
ATOM 1079 N N . LEU A 1 135 ? 3.957 -12.799 1.631 1.00 82.81 135 LEU A N 1
ATOM 1080 C CA . LEU A 1 135 ? 4.598 -13.845 2.441 1.00 82.81 135 LEU A CA 1
ATOM 1081 C C . LEU A 1 135 ? 5.692 -13.303 3.373 1.00 82.81 135 LEU A C 1
ATOM 1083 O O . LEU A 1 135 ? 6.021 -13.920 4.390 1.00 82.81 135 LEU A O 1
ATOM 1087 N N . THR A 1 136 ? 6.289 -12.169 3.012 1.00 80.88 136 THR A N 1
ATOM 1088 C CA . THR A 1 136 ? 7.443 -11.600 3.717 1.00 80.88 136 THR A CA 1
ATOM 1089 C C . THR A 1 136 ? 7.018 -10.596 4.792 1.00 80.88 136 THR A C 1
ATOM 1091 O O . THR A 1 136 ? 7.676 -10.489 5.830 1.00 80.88 136 THR A O 1
ATOM 1094 N N . ILE A 1 137 ? 5.896 -9.891 4.604 1.00 81.25 137 ILE A N 1
ATOM 1095 C CA . ILE A 1 137 ? 5.467 -8.807 5.500 1.00 81.25 137 ILE A CA 1
ATOM 1096 C C . ILE A 1 137 ? 5.168 -9.283 6.925 1.00 81.25 137 ILE A C 1
ATOM 1098 O O . ILE A 1 137 ? 5.472 -8.563 7.881 1.00 81.25 137 ILE A O 1
ATOM 1102 N N . ASP A 1 138 ? 4.661 -10.508 7.072 1.00 80.25 138 ASP A N 1
ATOM 1103 C CA . ASP A 1 138 ? 4.359 -11.104 8.376 1.00 80.25 138 ASP A CA 1
ATOM 1104 C C . ASP A 1 138 ? 5.630 -11.475 9.154 1.00 80.25 138 ASP A C 1
ATOM 1106 O O . ASP A 1 138 ? 5.630 -11.462 10.384 1.00 80.25 138 ASP A O 1
ATOM 1110 N N . LYS A 1 139 ? 6.745 -11.736 8.457 1.00 77.69 139 LYS A N 1
ATOM 1111 C CA . LYS A 1 139 ? 8.021 -12.145 9.070 1.00 77.69 139 LYS A CA 1
ATOM 1112 C C . LYS A 1 139 ? 8.949 -10.973 9.375 1.00 77.69 139 LYS A C 1
ATOM 1114 O O . LYS A 1 139 ? 9.635 -10.980 10.392 1.00 77.69 139 LYS A O 1
ATOM 1119 N N . THR A 1 140 ? 9.010 -9.974 8.498 1.00 73.38 140 THR A N 1
ATOM 1120 C CA . THR A 1 140 ? 10.015 -8.894 8.582 1.00 73.38 140 THR A CA 1
ATOM 1121 C C . THR A 1 140 ? 9.540 -7.693 9.414 1.00 73.38 140 THR A C 1
ATOM 1123 O O . THR A 1 140 ? 10.326 -6.809 9.757 1.00 73.38 140 THR A O 1
ATOM 1126 N N . GLY A 1 141 ? 8.257 -7.660 9.785 1.00 76.12 141 GLY A N 1
ATOM 1127 C CA . GLY A 1 141 ? 7.660 -6.576 10.556 1.00 76.12 141 GLY A CA 1
ATOM 1128 C C . GLY A 1 141 ? 7.305 -5.355 9.697 1.00 76.12 141 GLY A C 1
ATOM 1129 O O . GLY A 1 141 ? 8.060 -4.898 8.836 1.00 76.12 141 GLY A O 1
ATOM 1130 N N . ARG A 1 142 ? 6.131 -4.769 9.969 1.00 73.38 142 ARG A N 1
ATOM 1131 C CA . ARG A 1 142 ? 5.498 -3.742 9.115 1.00 73.38 142 ARG A CA 1
ATOM 1132 C C . ARG A 1 142 ? 6.351 -2.489 8.881 1.00 73.38 142 ARG A C 1
ATOM 1134 O O . ARG A 1 142 ? 6.316 -1.917 7.798 1.00 73.38 142 ARG A O 1
ATOM 1141 N N . ARG A 1 143 ? 7.123 -2.039 9.877 1.00 78.88 143 ARG A N 1
ATOM 1142 C CA . ARG A 1 143 ? 7.925 -0.804 9.768 1.00 78.88 143 ARG A CA 1
ATOM 1143 C C . ARG A 1 143 ? 9.147 -0.978 8.866 1.00 78.88 143 ARG A C 1
ATOM 1145 O O . ARG A 1 143 ? 9.457 -0.073 8.098 1.00 78.88 143 ARG A O 1
ATOM 1152 N N . PHE A 1 144 ? 9.836 -2.112 8.972 1.00 79.62 144 PHE A N 1
ATOM 1153 C CA . PHE A 1 144 ? 11.033 -2.372 8.177 1.00 79.62 144 PHE A CA 1
ATOM 1154 C C . PHE A 1 144 ? 10.667 -2.623 6.713 1.00 79.62 144 PHE A C 1
ATOM 1156 O O . PHE A 1 144 ? 11.294 -2.045 5.829 1.00 79.62 144 PHE A O 1
ATOM 1163 N N . ALA A 1 145 ? 9.591 -3.377 6.462 1.00 80.12 145 ALA A N 1
ATOM 1164 C CA . ALA A 1 145 ? 9.060 -3.595 5.117 1.00 80.12 145 ALA A CA 1
ATOM 1165 C C . ALA A 1 145 ? 8.678 -2.275 4.418 1.00 80.12 145 ALA A C 1
ATOM 1167 O O . ALA A 1 145 ? 9.049 -2.050 3.269 1.00 80.12 145 ALA A O 1
ATOM 1168 N N . LEU A 1 146 ? 8.011 -1.355 5.129 1.00 78.44 146 LEU A N 1
ATOM 1169 C CA . LEU A 1 146 ? 7.649 -0.048 4.567 1.00 78.44 146 LEU A CA 1
ATOM 1170 C C . LEU A 1 146 ? 8.871 0.828 4.258 1.00 78.44 146 LEU A C 1
ATOM 1172 O O . LEU A 1 146 ? 8.921 1.452 3.203 1.00 78.44 146 LEU A O 1
ATOM 1176 N N . LEU A 1 147 ? 9.856 0.887 5.160 1.00 81.88 147 LEU A N 1
ATOM 1177 C CA . LEU A 1 147 ? 11.043 1.727 4.962 1.00 81.88 147 LEU A CA 1
ATOM 1178 C C . LEU A 1 147 ? 11.944 1.197 3.843 1.00 81.88 147 LEU A C 1
ATOM 1180 O O . LEU A 1 147 ? 12.400 1.975 3.010 1.00 81.88 147 LEU A O 1
ATOM 1184 N N . THR A 1 148 ? 12.172 -0.116 3.801 1.00 82.62 148 THR A N 1
ATOM 1185 C CA . THR A 1 148 ? 12.969 -0.751 2.740 1.00 82.62 148 THR A CA 1
ATOM 1186 C C . THR A 1 148 ? 12.294 -0.628 1.379 1.00 82.62 148 THR A C 1
ATOM 1188 O O . THR A 1 148 ? 12.966 -0.284 0.408 1.00 82.62 148 THR A O 1
ATOM 1191 N N . GLY A 1 149 ? 10.969 -0.795 1.316 1.00 80.12 149 GLY A N 1
ATOM 1192 C CA . GLY A 1 149 ? 10.189 -0.561 0.101 1.00 80.12 149 GLY A CA 1
ATOM 1193 C C . GLY A 1 149 ? 10.270 0.887 -0.385 1.00 80.12 149 GLY A C 1
ATOM 1194 O O . GLY A 1 149 ? 10.495 1.118 -1.570 1.00 80.12 149 GLY A O 1
ATOM 1195 N N . LEU A 1 150 ? 10.166 1.868 0.521 1.00 80.44 150 LEU A N 1
ATOM 1196 C CA . LEU A 1 150 ? 10.264 3.290 0.172 1.00 80.44 150 LEU A CA 1
ATOM 1197 C C . LEU A 1 150 ? 11.652 3.651 -0.381 1.00 80.44 150 LEU A C 1
ATOM 1199 O O . LEU A 1 150 ? 11.750 4.370 -1.371 1.00 80.44 150 LEU A O 1
ATOM 1203 N N . ILE A 1 151 ? 12.718 3.137 0.240 1.00 83.81 151 ILE A N 1
ATOM 1204 C CA . ILE A 1 151 ? 14.098 3.339 -0.225 1.00 83.81 151 ILE A CA 1
ATOM 1205 C C . ILE A 1 151 ? 14.300 2.673 -1.591 1.00 83.81 151 ILE A C 1
ATOM 1207 O O . ILE A 1 151 ? 14.860 3.296 -2.491 1.00 83.81 151 ILE A O 1
ATOM 1211 N N . GLY A 1 152 ? 13.800 1.448 -1.774 1.00 82.50 152 GLY A N 1
ATOM 1212 C CA . GLY A 1 152 ? 13.846 0.747 -3.058 1.00 82.50 152 GLY A CA 1
ATOM 1213 C C . GLY A 1 152 ? 13.141 1.527 -4.168 1.00 82.50 152 GLY A C 1
ATOM 1214 O O . GLY A 1 152 ? 13.738 1.775 -5.213 1.00 82.50 152 GLY A O 1
ATOM 1215 N N . CYS A 1 153 ? 11.920 2.006 -3.910 1.00 80.44 153 CYS A N 1
ATOM 1216 C CA . CYS A 1 153 ? 11.166 2.834 -4.855 1.00 80.44 153 CYS A CA 1
ATOM 1217 C C . CYS A 1 153 ? 11.897 4.144 -5.171 1.00 80.44 153 CYS A C 1
ATOM 1219 O O . CYS A 1 153 ? 11.968 4.544 -6.328 1.00 80.44 153 CYS A O 1
ATOM 1221 N N . MET A 1 154 ? 12.479 4.800 -4.162 1.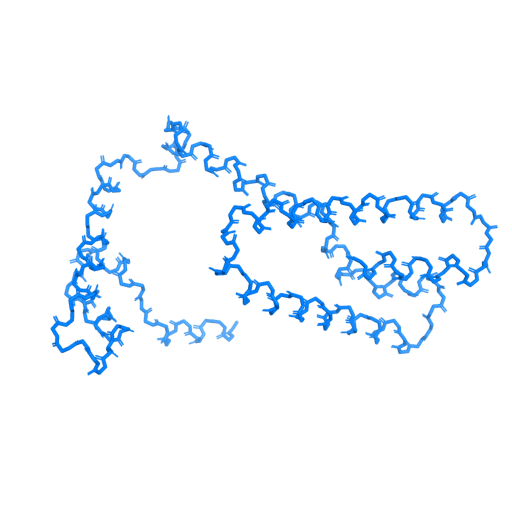00 81.50 154 MET A N 1
ATOM 1222 C CA . MET A 1 154 ? 13.245 6.032 -4.355 1.00 81.50 154 MET A CA 1
ATOM 1223 C C . MET A 1 154 ? 14.432 5.813 -5.300 1.00 81.50 154 MET A C 1
ATOM 1225 O O . MET A 1 154 ? 14.643 6.616 -6.204 1.00 81.50 154 MET A O 1
ATOM 1229 N N . ILE A 1 155 ? 15.180 4.720 -5.128 1.00 84.06 155 ILE A N 1
ATOM 1230 C CA . ILE A 1 155 ? 16.307 4.382 -6.007 1.00 84.06 155 ILE A CA 1
ATOM 1231 C C . ILE A 1 155 ? 15.814 4.105 -7.432 1.00 84.06 155 ILE A C 1
ATOM 1233 O O . ILE A 1 155 ? 16.399 4.631 -8.376 1.00 84.06 155 ILE A O 1
ATOM 1237 N N . CYS A 1 156 ? 14.731 3.337 -7.590 1.00 80.81 156 CYS A N 1
ATOM 1238 C CA . CYS A 1 156 ? 14.178 3.006 -8.907 1.00 80.81 156 CYS A CA 1
ATOM 1239 C C . CYS A 1 156 ? 13.741 4.264 -9.667 1.00 80.81 156 CYS A C 1
ATOM 1241 O O . CYS A 1 156 ? 14.155 4.455 -10.806 1.00 80.81 156 CYS A O 1
ATOM 1243 N N . VAL A 1 157 ? 13.025 5.184 -9.011 1.00 79.06 157 VAL A N 1
ATOM 1244 C CA . VAL A 1 157 ? 12.583 6.449 -9.625 1.00 79.06 157 VAL A CA 1
ATOM 1245 C C . VAL A 1 157 ? 13.764 7.361 -9.975 1.00 79.06 157 VAL A C 1
ATOM 1247 O O . VAL A 1 157 ? 13.757 8.011 -11.019 1.00 79.06 157 VAL A O 1
ATOM 1250 N N . ILE A 1 158 ? 14.813 7.415 -9.144 1.00 82.38 158 ILE A N 1
ATOM 1251 C CA . ILE A 1 158 ? 16.032 8.182 -9.465 1.00 82.38 158 ILE A CA 1
ATOM 1252 C C . ILE A 1 158 ? 16.717 7.608 -10.709 1.00 82.38 158 ILE A C 1
ATOM 1254 O O . ILE A 1 158 ? 17.158 8.360 -11.581 1.00 82.38 158 ILE A O 1
ATOM 1258 N N . VAL A 1 159 ? 16.809 6.281 -10.794 1.00 81.25 159 VAL A N 1
ATOM 1259 C CA . VAL A 1 159 ? 17.396 5.581 -11.938 1.00 81.25 159 VAL A CA 1
ATOM 1260 C C . VAL A 1 159 ? 16.556 5.810 -13.198 1.00 81.25 159 VAL A C 1
ATOM 1262 O O . VAL A 1 159 ? 17.115 6.175 -14.232 1.00 81.25 159 VAL A O 1
ATOM 1265 N N . GLU A 1 160 ? 15.231 5.694 -13.112 1.00 75.06 160 GLU A N 1
ATOM 1266 C CA . GLU A 1 160 ? 14.302 5.987 -14.207 1.00 75.06 160 GLU A CA 1
ATOM 1267 C C . GLU A 1 160 ? 14.467 7.431 -14.706 1.00 75.06 160 GLU A C 1
ATOM 1269 O O . GLU A 1 160 ? 14.709 7.657 -15.895 1.00 75.06 160 GLU A O 1
ATOM 1274 N N . ALA A 1 161 ? 14.449 8.414 -13.800 1.00 76.56 161 ALA A N 1
ATOM 1275 C CA . ALA A 1 161 ? 14.632 9.825 -14.138 1.00 76.56 161 ALA A CA 1
ATOM 1276 C C . ALA A 1 161 ? 15.992 10.094 -14.808 1.00 76.56 161 ALA A C 1
ATOM 1278 O O . ALA A 1 161 ? 16.077 10.855 -15.778 1.00 76.56 161 ALA A O 1
ATOM 1279 N N . ALA A 1 162 ? 17.062 9.447 -14.335 1.00 78.38 162 ALA A N 1
ATOM 1280 C CA . ALA A 1 162 ? 18.386 9.551 -14.941 1.00 78.38 162 ALA A CA 1
ATOM 1281 C C . ALA A 1 162 ? 18.432 8.933 -16.350 1.00 78.38 162 ALA A C 1
ATOM 1283 O O . ALA A 1 162 ? 19.096 9.480 -17.236 1.00 78.38 162 ALA A O 1
ATOM 1284 N N . MET A 1 163 ? 17.722 7.825 -16.578 1.00 69.38 163 MET A N 1
ATOM 1285 C CA . MET A 1 163 ? 17.633 7.176 -17.888 1.00 69.38 163 MET A CA 1
ATOM 1286 C C . MET A 1 163 ? 16.826 8.015 -18.884 1.00 69.38 163 MET A C 1
ATOM 1288 O O . MET A 1 163 ? 17.316 8.290 -19.982 1.00 69.38 163 MET A O 1
ATOM 1292 N N . VAL A 1 164 ? 15.654 8.517 -18.487 1.00 68.44 164 VAL A N 1
ATOM 1293 C CA . VAL A 1 164 ? 14.832 9.418 -19.316 1.00 68.44 164 VAL A CA 1
ATOM 1294 C C . VAL A 1 164 ? 15.600 10.699 -19.665 1.00 68.44 164 VAL A C 1
ATOM 1296 O O . VAL A 1 164 ? 15.585 11.141 -20.815 1.00 68.44 164 VAL A O 1
ATOM 1299 N N . GLY A 1 165 ? 16.359 11.262 -18.720 1.00 68.69 165 GLY A N 1
ATOM 1300 C CA . GLY A 1 165 ? 17.198 12.438 -18.968 1.00 68.69 165 GLY A CA 1
ATOM 1301 C C . GLY A 1 165 ? 18.316 12.216 -19.999 1.00 68.69 165 GLY A C 1
ATOM 1302 O O . GLY A 1 165 ? 18.688 13.154 -20.708 1.00 68.69 165 GLY A O 1
ATOM 1303 N N . ARG A 1 166 ? 18.844 10.989 -20.123 1.00 65.88 166 ARG A N 1
ATOM 1304 C CA . ARG A 1 166 ? 19.848 10.638 -21.147 1.00 65.88 166 ARG A CA 1
ATOM 1305 C C . ARG A 1 166 ? 19.229 10.478 -22.534 1.00 65.88 166 ARG A C 1
ATOM 1307 O O . ARG A 1 166 ? 19.808 10.971 -23.498 1.00 65.88 166 ARG A O 1
ATOM 1314 N N . LEU A 1 167 ? 18.037 9.891 -22.616 1.00 60.47 167 LEU A N 1
ATOM 1315 C CA . LEU A 1 167 ? 17.282 9.712 -23.864 1.00 60.47 167 LEU A CA 1
ATOM 1316 C C . LEU A 1 167 ? 16.888 11.039 -24.527 1.00 60.47 167 LEU A C 1
ATOM 1318 O O . LEU A 1 167 ? 16.912 11.148 -25.747 1.00 60.47 167 LEU A O 1
ATOM 1322 N N . VAL A 1 168 ? 16.572 12.071 -23.740 1.00 57.25 168 VAL A N 1
ATOM 1323 C CA . VAL A 1 168 ? 16.210 13.400 -24.275 1.00 57.25 168 VAL A CA 1
ATOM 1324 C C . VAL A 1 168 ? 17.434 14.181 -24.780 1.00 57.25 168 VAL A C 1
ATOM 1326 O O . VAL A 1 168 ? 17.310 15.001 -25.686 1.00 57.25 168 VAL A O 1
ATOM 1329 N N . LYS A 1 169 ? 18.628 13.937 -24.220 1.00 53.19 169 LYS A N 1
ATOM 1330 C CA . LYS A 1 169 ? 19.875 14.605 -24.640 1.00 53.19 169 LYS A CA 1
ATOM 1331 C C . LYS A 1 169 ? 20.615 13.885 -25.771 1.00 53.19 169 LYS A C 1
ATOM 1333 O O . LYS A 1 169 ? 21.357 14.538 -26.501 1.00 53.19 169 LYS A O 1
ATOM 1338 N N . GLY A 1 170 ? 20.443 12.572 -25.918 1.00 50.22 170 GLY A N 1
ATOM 1339 C CA . GLY A 1 170 ? 21.078 11.769 -26.960 1.00 50.22 170 GLY A CA 1
ATOM 1340 C C . GLY A 1 170 ? 20.122 11.464 -28.108 1.00 50.22 170 GLY A C 1
ATOM 1341 O O . GLY A 1 170 ? 19.437 10.451 -28.082 1.00 50.22 170 GLY A O 1
ATOM 1342 N N . SER A 1 171 ? 20.106 12.300 -29.148 1.00 45.06 171 SER A N 1
ATOM 1343 C CA . SER A 1 171 ? 19.517 11.935 -30.444 1.00 45.06 171 SER A CA 1
ATOM 1344 C C . SER A 1 171 ? 20.419 10.906 -31.136 1.00 45.06 171 SER A C 1
ATOM 1346 O O . SER A 1 171 ? 21.219 11.236 -32.012 1.00 45.06 171 SER A O 1
ATOM 1348 N N . SER A 1 172 ? 20.370 9.651 -30.696 1.00 44.75 172 SER A N 1
ATOM 1349 C CA . SER A 1 172 ? 20.943 8.546 -31.455 1.00 44.75 172 SER A CA 1
ATOM 1350 C C . SER A 1 172 ? 20.030 7.336 -31.352 1.00 44.75 172 SER A C 1
ATOM 1352 O O . SER A 1 172 ? 19.760 6.831 -30.270 1.00 44.75 172 SER A O 1
ATOM 1354 N N . ASN A 1 173 ? 19.536 6.883 -32.504 1.00 52.06 173 ASN A N 1
ATOM 1355 C CA . ASN A 1 173 ? 18.670 5.718 -32.685 1.00 52.06 173 ASN A CA 1
ATOM 1356 C C . ASN A 1 173 ? 19.426 4.402 -32.409 1.00 52.06 173 ASN A C 1
ATOM 1358 O O . ASN A 1 173 ? 19.494 3.522 -33.267 1.00 52.06 173 ASN A O 1
ATOM 1362 N N . SER A 1 174 ? 20.067 4.272 -31.248 1.00 56.72 174 SER A N 1
ATOM 1363 C CA . SER A 1 174 ? 20.763 3.052 -30.864 1.00 56.72 174 SER A CA 1
ATOM 1364 C C . SER A 1 174 ? 19.790 2.097 -30.180 1.00 56.72 174 SER A C 1
ATOM 1366 O O . SER A 1 174 ? 19.102 2.462 -29.227 1.00 56.72 174 SER A O 1
ATOM 1368 N N . LEU A 1 175 ? 19.788 0.832 -30.612 1.00 56.12 175 LEU A N 1
ATOM 1369 C CA . LEU A 1 175 ? 19.061 -0.269 -29.962 1.00 56.12 175 LEU A CA 1
ATOM 1370 C C . LEU A 1 175 ? 19.355 -0.357 -28.451 1.00 56.12 175 LEU A C 1
ATOM 1372 O O . LEU A 1 175 ? 18.563 -0.925 -27.701 1.00 56.12 175 LEU A O 1
ATOM 1376 N N . ALA A 1 176 ? 20.507 0.160 -28.009 1.00 56.50 176 ALA A N 1
ATOM 1377 C CA . ALA A 1 176 ? 20.880 0.233 -26.604 1.00 56.50 176 ALA A CA 1
ATOM 1378 C C . ALA A 1 176 ? 19.978 1.200 -25.821 1.00 56.50 176 ALA A C 1
ATOM 1380 O O . ALA A 1 176 ? 19.457 0.813 -24.782 1.00 56.50 176 ALA A O 1
ATOM 1381 N N . ASP A 1 177 ? 19.707 2.395 -26.345 1.00 58.91 177 ASP A N 1
ATOM 1382 C CA . ASP A 1 177 ? 18.882 3.409 -25.674 1.00 58.91 177 ASP A CA 1
ATOM 1383 C C . ASP A 1 177 ? 17.413 2.970 -25.594 1.00 58.91 177 ASP A C 1
ATOM 1385 O O . ASP A 1 177 ? 16.749 3.132 -24.569 1.00 58.91 177 ASP A O 1
ATOM 1389 N N . GLN A 1 178 ? 16.933 2.284 -26.632 1.00 58.94 178 GLN A N 1
ATOM 1390 C CA . GLN A 1 178 ? 15.601 1.681 -26.662 1.00 58.94 178 GLN A CA 1
ATOM 1391 C C . GLN A 1 178 ? 15.461 0.539 -25.635 1.00 58.94 178 GLN A C 1
ATOM 1393 O O . GLN A 1 178 ? 14.454 0.459 -24.934 1.00 58.94 178 GLN A O 1
ATOM 1398 N N . LYS A 1 179 ? 16.483 -0.317 -25.479 1.00 60.56 179 LYS A N 1
ATOM 1399 C CA . LYS A 1 179 ? 16.515 -1.363 -24.435 1.00 60.56 179 LYS A CA 1
ATOM 1400 C C . LYS A 1 179 ? 16.578 -0.769 -23.028 1.00 60.56 179 LYS A C 1
ATOM 1402 O O . LYS A 1 179 ? 15.907 -1.269 -22.132 1.00 60.56 179 LYS A O 1
ATOM 1407 N N . VAL A 1 180 ? 17.348 0.301 -22.848 1.00 61.56 180 VAL A N 1
ATOM 1408 C CA . VAL A 1 180 ? 17.490 1.022 -21.576 1.00 61.56 180 VAL A CA 1
ATOM 1409 C C . VAL A 1 180 ? 16.160 1.668 -21.170 1.00 61.56 180 VAL A C 1
ATOM 1411 O O . VAL A 1 180 ? 15.749 1.521 -20.024 1.00 61.56 180 VAL A O 1
ATOM 1414 N N . ALA A 1 181 ? 15.420 2.272 -22.105 1.00 61.34 181 ALA A N 1
ATOM 1415 C CA . ALA A 1 181 ? 14.067 2.773 -21.848 1.00 61.34 181 ALA A CA 1
ATOM 1416 C C . ALA A 1 181 ? 13.056 1.662 -21.518 1.00 61.34 181 ALA A C 1
ATOM 1418 O O . ALA A 1 181 ? 12.229 1.840 -20.629 1.00 61.34 181 ALA A O 1
ATOM 1419 N N . ILE A 1 182 ? 13.117 0.507 -22.189 1.00 63.03 182 ILE A N 1
ATOM 1420 C CA . ILE A 1 182 ? 12.231 -0.626 -21.866 1.00 63.03 182 ILE A CA 1
ATOM 1421 C C . ILE A 1 182 ? 12.495 -1.124 -20.440 1.00 63.03 182 ILE A C 1
ATOM 1423 O O . ILE A 1 182 ? 11.542 -1.345 -19.700 1.00 63.03 182 ILE A O 1
ATOM 1427 N N . VAL A 1 183 ? 13.765 -1.240 -20.037 1.00 62.97 183 VAL A N 1
ATOM 1428 C CA . VAL A 1 183 ? 14.151 -1.624 -18.669 1.00 62.97 183 VAL A CA 1
ATOM 1429 C C . VAL A 1 183 ? 13.736 -0.560 -17.648 1.00 62.97 183 VAL A C 1
ATOM 1431 O O . VAL A 1 183 ? 13.273 -0.924 -16.575 1.00 62.97 183 VAL A O 1
ATOM 1434 N N . ALA A 1 184 ? 13.828 0.729 -17.990 1.00 62.16 184 ALA A N 1
ATOM 1435 C CA . ALA A 1 184 ? 13.361 1.824 -17.137 1.00 62.16 184 ALA A CA 1
ATOM 1436 C C . ALA A 1 184 ? 11.851 1.771 -16.876 1.00 62.16 184 ALA A C 1
ATOM 1438 O O . ALA A 1 184 ? 11.432 1.955 -15.746 1.00 62.16 184 ALA A O 1
ATOM 1439 N N . ILE A 1 185 ? 11.048 1.474 -17.903 1.00 64.75 185 ILE A N 1
ATOM 1440 C CA . ILE A 1 185 ? 9.583 1.362 -17.785 1.00 64.75 185 ILE A CA 1
ATOM 1441 C C . ILE A 1 185 ? 9.176 0.068 -17.049 1.00 64.75 185 ILE A C 1
ATOM 1443 O O . ILE A 1 185 ? 8.071 -0.027 -16.522 1.00 64.75 185 ILE A O 1
ATOM 1447 N N . MET A 1 186 ? 10.040 -0.953 -17.055 1.00 61.97 186 MET A N 1
ATOM 1448 C CA . MET A 1 186 ? 9.791 -2.239 -16.393 1.00 61.97 186 MET A CA 1
ATOM 1449 C C . MET A 1 186 ? 10.226 -2.293 -14.920 1.00 61.97 186 MET A C 1
ATOM 1451 O O . MET A 1 186 ? 9.806 -3.227 -14.233 1.00 61.97 186 MET A O 1
ATOM 1455 N N . MET A 1 187 ? 11.076 -1.365 -14.466 1.00 59.38 187 MET A N 1
ATOM 1456 C CA . MET A 1 187 ? 11.501 -1.222 -13.063 1.00 59.38 187 MET A CA 1
ATOM 1457 C C . MET A 1 187 ? 10.418 -0.561 -12.209 1.00 59.38 187 MET A C 1
ATOM 1459 O O . MET A 1 187 ? 10.345 -0.928 -11.015 1.00 59.38 187 MET A O 1
#

Secondary structure (DSSP, 8-state):
-HHHHHTTTSPPPHHHHHHTT-HHHHHHHHHHHS--TT-TT-HHHHHHHHHHHHHHHHHHHS--STTHHHHSHHHHHHHHHHHHHHHHHHHT-HHHHHHHHHHHHHHTT--TTHHHHHHHHHHHHHHHHHHHHHHHHHHH-HHHHHHHHHHHHHHHHHHHHHHHHHHHH-----HHHHHHHHHHHH-

Radius of gyration: 24.36 Å; chains: 1; bounding box: 47×46×59 Å

Foldseek 3Di:
DVVVVVVVVDDPALLVCVLVVNNVSSLVVLCVVPVDPVCPPCVVSVVVSVVSNVVSVVCVVQDDDPVVCVVDPVSVVVVVVVVVLVCLVCVLVVVVLLVCQLVLLVVLVDDDCVSVVLSVVLVVVVVVVVVVLVVCCVPPDPVVSSVVVSVVSVVLSVQLVVLVVVVVVDPDNDPVSSVSNSVSSSD

Sequence (187 aa):
MVLLIGCIWVLESPRWLIAQKRAPEGWAILRKLHADPNDPDEVAAHEEFYQMKKQIELELKNATGYLSIFQTPAYRKRVYISCFIHYAANATGVLVINNYSITMYKNLGLTGYLPLLMYCVYTLIGALGNLFSLLTIDKTGRRFALLTGLIGCMICVIVEAAMVGRLVKGSSNSLADQKVAIVAIMM